Protein 3PF2 (pdb70)

Structure (mmCIF, N/CA/C/O backbone):
data_3PF2
#
_entry.id   3PF2
#
_cell.length_a   130.508
_cell.length_b   34.658
_cell.length_c   74.610
_cell.angle_alpha   90.00
_cell.angle_beta   93.29
_cell.angle_gamma   90.00
#
_symmetry.space_group_name_H-M   'C 1 2 1'
#
loop_
_entity.id
_entity.type
_entity.pdbx_description
1 polymer 'Cell wall surface anchor family protein'
2 non-polymer 'CALCIUM ION'
3 water water
#
loop_
_atom_site.group_PDB
_atom_site.id
_atom_site.type_symbol
_atom_site.label_atom_id
_atom_site.label_alt_id
_atom_site.label_comp_id
_atom_site.label_asym_id
_atom_site.label_entity_id
_atom_site.label_seq_id
_atom_site.pdbx_PDB_ins_code
_atom_site.Cartn_x
_atom_site.Cartn_y
_atom_site.Cartn_z
_atom_site.occupancy
_atom_site.B_iso_or_equiv
_atom_site.auth_seq_id
_atom_site.auth_comp_id
_atom_site.auth_asym_id
_atom_site.auth_atom_id
_atom_site.pdbx_PDB_model_num
ATOM 1 N N . VAL A 1 3 ? 1.084 -4.143 -25.953 1.00 30.77 202 VAL A N 1
ATOM 2 C CA . VAL A 1 3 ? 1.210 -5.285 -24.991 1.00 30.84 202 VAL A CA 1
ATOM 3 C C . VAL A 1 3 ? 2.068 -6.414 -25.565 1.00 30.05 202 VAL A C 1
ATOM 4 O O . VAL A 1 3 ? 1.881 -6.826 -26.720 1.00 30.70 202 VAL A O 1
ATOM 8 N N . THR A 1 4 ? 3.012 -6.902 -24.757 1.00 28.68 203 THR A N 1
ATOM 9 C CA . THR A 1 4 ? 3.863 -8.033 -25.141 1.00 27.15 203 THR A CA 1
ATOM 10 C C . THR A 1 4 ? 3.835 -9.128 -24.083 1.00 25.85 203 THR A C 1
ATOM 11 O O . THR A 1 4 ? 3.282 -8.947 -23.001 1.00 25.39 203 THR A O 1
ATOM 15 N N . ASP A 1 5 ? 4.449 -10.263 -24.405 1.00 24.38 204 ASP A N 1
ATOM 16 C CA . ASP A 1 5 ? 4.639 -11.351 -23.446 1.00 23.44 204 ASP A CA 1
ATOM 17 C C . ASP A 1 5 ? 6.022 -11.257 -22.797 1.00 21.72 204 ASP A C 1
ATOM 18 O O . ASP A 1 5 ? 6.451 -12.189 -22.108 1.00 21.13 204 ASP A O 1
ATOM 23 N N . GLU A 1 6 ? 6.727 -10.152 -23.052 1.00 19.08 205 GLU A N 1
ATOM 24 C CA . GLU A 1 6 ? 8.094 -9.975 -22.566 1.00 17.62 205 GLU A CA 1
ATOM 25 C C . GLU A 1 6 ? 8.079 -9.839 -21.034 1.00 16.06 205 GLU A C 1
ATOM 26 O O . GLU A 1 6 ? 7.051 -9.473 -20.468 1.00 16.04 205 GLU A O 1
ATOM 32 N N . PRO A 1 7 ? 9.205 -10.153 -20.367 1.00 15.37 206 PRO A N 1
ATOM 33 C CA . PRO A 1 7 ? 9.161 -10.268 -18.888 1.00 14.48 206 PRO A CA 1
ATOM 34 C C . PRO A 1 7 ? 8.794 -8.998 -18.099 1.00 13.98 206 PRO A C 1
ATOM 35 O O . PRO A 1 7 ? 9.310 -7.918 -18.374 1.00 13.97 206 PRO A O 1
ATOM 39 N N . LYS A 1 8 ? 7.877 -9.158 -17.151 1.00 12.94 207 LYS A N 1
ATOM 40 C CA . LYS A 1 8 ? 7.613 -8.141 -16.131 1.00 12.38 207 LYS A CA 1
ATOM 41 C C . LYS A 1 8 ? 8.305 -8.655 -14.882 1.00 11.64 207 LYS A C 1
ATOM 42 O O . LYS A 1 8 ? 8.333 -9.866 -14.635 1.00 12.12 207 LYS A O 1
ATOM 48 N N . THR A 1 9 ? 8.842 -7.743 -14.084 1.00 11.06 208 THR A N 1
ATOM 49 C CA . THR A 1 9 ? 9.617 -8.133 -12.907 1.00 10.49 208 THR A CA 1
ATOM 50 C C . THR A 1 9 ? 9.093 -7.460 -11.649 1.00 10.72 208 THR A C 1
ATOM 51 O O . THR A 1 9 ? 8.480 -6.409 -11.708 1.00 11.44 208 THR A O 1
ATOM 55 N N . ASP A 1 10 ? 9.326 -8.100 -10.508 1.00 10.64 209 ASP A N 1
ATOM 56 C CA . ASP A 1 10 ? 8.978 -7.522 -9.210 1.00 9.92 209 ASP A CA 1
ATOM 57 C C . ASP A 1 10 ? 9.905 -8.137 -8.183 1.00 10.13 209 ASP A C 1
ATOM 58 O O . ASP A 1 10 ? 10.494 -9.193 -8.424 1.00 11.03 209 ASP A O 1
ATOM 63 N N . LYS A 1 11 ? 10.015 -7.501 -7.020 1.00 9.48 210 LYS A N 1
ATOM 64 C CA . LYS A 1 11 ? 10.775 -8.088 -5.919 1.00 9.68 210 LYS A CA 1
ATOM 65 C C . LYS A 1 11 ? 9.915 -7.990 -4.656 1.00 9.54 210 LYS A C 1
ATOM 66 O O . LYS A 1 11 ? 9.217 -6.999 -4.453 1.00 10.33 210 LYS A O 1
ATOM 72 N N . ASP A 1 12 ? 9.954 -9.039 -3.840 1.00 10.20 211 ASP A N 1
ATOM 73 C CA . ASP A 1 12 ? 9.280 -9.073 -2.539 1.00 10.10 211 ASP A CA 1
ATOM 74 C C . ASP A 1 12 ? 10.312 -9.373 -1.453 1.00 10.27 211 ASP A C 1
ATOM 75 O O . ASP A 1 12 ? 11.473 -9.658 -1.734 1.00 10.89 211 ASP A O 1
ATOM 80 N N . VAL A 1 13 ? 9.872 -9.281 -0.200 1.00 9.78 212 VAL A N 1
ATOM 81 C CA . VAL A 1 13 ? 10.686 -9.667 0.935 1.00 10.13 212 VAL A CA 1
ATOM 82 C C . VAL A 1 13 ? 9.842 -10.464 1.911 1.00 9.95 212 VAL A C 1
ATOM 83 O O . VAL A 1 13 ? 8.623 -10.248 2.012 1.00 9.53 212 VAL A O 1
ATOM 87 N N . LYS A 1 14 ? 10.521 -11.375 2.616 1.00 10.00 213 LYS A N 1
ATOM 88 C CA . LYS A 1 14 ? 9.960 -12.224 3.693 1.00 10.12 213 LYS A CA 1
ATOM 89 C C . LYS A 1 14 ? 9.175 -13.409 3.151 1.00 10.61 213 LYS A C 1
ATOM 90 O O . LYS A 1 14 ? 9.468 -14.561 3.497 1.00 10.14 213 LYS A O 1
ATOM 96 N N . LYS A 1 15 ? 8.171 -13.129 2.323 1.00 10.76 214 LYS A N 1
ATOM 97 C CA . LYS A 1 15 ? 7.421 -14.160 1.633 1.00 11.19 214 LYS A CA 1
ATOM 98 C C . LYS A 1 15 ? 6.817 -13.550 0.379 1.00 11.11 214 LYS A C 1
ATOM 99 O O . LYS A 1 15 ? 6.757 -12.320 0.231 1.00 11.19 214 LYS A O 1
ATOM 105 N N . LEU A 1 16 ? 6.315 -14.409 -0.505 1.00 11.08 215 LEU A N 1
ATOM 106 C CA . LEU A 1 16 ? 5.626 -13.915 -1.696 1.00 11.13 215 LEU A CA 1
ATOM 107 C C . LEU A 1 16 ? 4.425 -13.077 -1.324 1.00 11.26 215 LEU A C 1
ATOM 108 O O . LEU A 1 16 ? 3.570 -13.502 -0.519 1.00 12.69 215 LEU A O 1
ATOM 113 N N . GLY A 1 17 ? 4.378 -11.876 -1.894 1.00 11.22 216 GLY A N 1
ATOM 114 C CA . GLY A 1 17 ? 3.255 -10.970 -1.710 1.00 11.70 216 GLY A CA 1
ATOM 115 C C . GLY A 1 17 ? 3.507 -9.895 -0.667 1.00 11.83 216 GLY A C 1
ATOM 116 O O . GLY A 1 17 ? 2.667 -9.000 -0.494 1.00 12.93 216 GLY A O 1
ATOM 117 N N . GLN A 1 18 ? 4.656 -9.955 0.005 1.00 10.15 217 GLN A N 1
ATOM 118 C CA . GLN A 1 18 ? 4.975 -8.978 1.058 1.00 10.31 217 GLN A CA 1
ATOM 119 C C . GLN A 1 18 ? 6.092 -8.046 0.586 1.00 10.25 217 GLN A C 1
ATOM 120 O O . GLN A 1 18 ? 7.057 -8.509 -0.025 1.00 10.65 217 GLN A O 1
ATOM 126 N N . ASP A 1 19 ? 5.965 -6.745 0.883 1.00 10.03 218 ASP A N 1
ATOM 127 C CA . ASP A 1 19 ? 6.930 -5.755 0.412 1.00 9.81 218 ASP A CA 1
ATOM 128 C C . ASP A 1 19 ? 7.669 -4.993 1.514 1.00 10.22 218 ASP A C 1
ATOM 129 O O . ASP A 1 19 ? 8.551 -4.182 1.220 1.00 10.49 218 ASP A O 1
ATOM 134 N N . ASP A 1 20 ? 7.322 -5.251 2.777 1.00 9.69 219 ASP A N 1
ATOM 135 C CA . ASP A 1 20 ? 7.912 -4.489 3.879 1.00 10.52 219 ASP A CA 1
ATOM 136 C C . ASP A 1 20 ? 8.060 -5.404 5.071 1.00 10.32 219 ASP A C 1
ATOM 137 O O . ASP A 1 20 ? 7.119 -6.109 5.433 1.00 11.74 219 ASP A O 1
ATOM 142 N N . ALA A 1 21 ? 9.235 -5.379 5.688 1.00 10.56 220 ALA A N 1
ATOM 143 C CA . ALA A 1 21 ? 9.500 -6.217 6.854 1.00 9.91 220 ALA A CA 1
ATOM 144 C C . ALA A 1 21 ? 10.575 -5.625 7.742 1.00 9.65 220 ALA A C 1
ATOM 145 O O . ALA A 1 21 ? 11.468 -4.928 7.269 1.00 9.46 220 ALA A O 1
ATOM 147 N N . GLY A 1 22 ? 10.474 -5.925 9.037 1.00 9.49 221 GLY A N 1
ATOM 148 C CA . GLY A 1 22 ? 11.456 -5.467 10.021 1.00 9.84 221 GLY A CA 1
ATOM 149 C C . GLY A 1 22 ? 12.214 -6.637 10.628 1.00 9.68 221 GLY A C 1
ATOM 150 O O . GLY A 1 22 ? 11.624 -7.695 10.934 1.00 9.74 221 GLY A O 1
ATOM 151 N N . TYR A 1 23 ? 13.525 -6.453 10.794 1.00 9.26 222 TYR A N 1
ATOM 152 C CA . TYR A 1 23 ? 14.404 -7.534 11.272 1.00 10.43 222 TYR A CA 1
ATOM 153 C C . TYR A 1 23 ? 15.456 -7.038 12.222 1.00 10.16 222 TYR A C 1
ATOM 154 O O . TYR A 1 23 ? 15.861 -5.882 12.180 1.00 11.11 222 TYR A O 1
ATOM 163 N N . THR A 1 24 ? 15.906 -7.946 13.077 1.00 11.10 223 THR A N 1
ATOM 164 C CA . THR A 1 24 ? 17.089 -7.738 13.890 1.00 11.63 223 THR A CA 1
ATOM 165 C C . THR A 1 24 ? 18.316 -7.985 13.019 1.00 11.74 223 THR A C 1
ATOM 166 O O . THR A 1 24 ? 18.309 -8.873 12.164 1.00 11.95 223 THR A O 1
ATOM 170 N N . ILE A 1 25 ? 19.344 -7.166 13.216 1.00 12.26 224 ILE A N 1
ATOM 171 C CA . ILE A 1 25 ? 20.604 -7.303 12.473 1.00 12.66 224 ILE A CA 1
ATOM 172 C C . ILE A 1 25 ? 21.133 -8.727 12.625 1.00 13.18 224 ILE A C 1
ATOM 173 O O . ILE A 1 25 ? 21.157 -9.271 13.726 1.00 12.90 224 ILE A O 1
ATOM 178 N N . GLY A 1 26 ? 21.529 -9.343 11.515 1.00 13.57 225 GLY A N 1
ATOM 179 C CA . GLY A 1 26 ? 22.031 -10.720 11.558 1.00 14.67 225 GLY A CA 1
ATOM 180 C C . GLY A 1 26 ? 21.005 -11.823 11.366 1.00 15.02 225 GLY A C 1
ATOM 181 O O . GLY A 1 26 ? 21.366 -12.981 11.122 1.00 15.43 225 GLY A O 1
ATOM 182 N N . GLU A 1 27 ? 19.725 -11.470 11.455 1.00 14.90 226 GLU A N 1
ATOM 183 C CA . GLU A 1 27 ? 18.629 -12.426 11.306 1.00 15.31 226 GLU A CA 1
ATOM 184 C C . GLU A 1 27 ? 18.421 -12.689 9.820 1.00 14.73 226 GLU A C 1
ATOM 185 O O . GLU A 1 27 ? 18.114 -11.763 9.069 1.00 15.40 226 GLU A O 1
ATOM 191 N N . GLU A 1 28 ? 18.616 -13.930 9.387 1.00 14.43 227 GLU A N 1
ATOM 192 C CA . GLU A 1 28 ? 18.511 -14.231 7.955 1.00 14.27 227 GLU A CA 1
ATOM 193 C C . GLU A 1 28 ? 17.048 -14.253 7.502 1.00 13.93 227 GLU A C 1
ATOM 194 O O . GLU A 1 28 ? 16.166 -14.721 8.227 1.00 15.18 227 GLU A O 1
ATOM 200 N N . PHE A 1 29 ? 16.807 -13.734 6.300 1.00 12.69 228 PHE A N 1
ATOM 201 C CA . PHE A 1 29 ? 15.481 -13.731 5.683 1.00 12.21 228 PHE A CA 1
ATOM 202 C C . PHE A 1 29 ? 15.666 -13.824 4.163 1.00 11.67 228 PHE A C 1
ATOM 203 O O . PHE A 1 29 ? 16.780 -13.720 3.663 1.00 12.05 228 PHE A O 1
ATOM 211 N N . LYS A 1 30 ? 14.568 -13.986 3.445 1.00 11.66 229 LYS A N 1
ATOM 212 C CA . LYS A 1 30 ? 14.628 -14.097 1.988 1.00 11.87 229 LYS A CA 1
ATOM 213 C C . LYS A 1 30 ? 14.061 -12.884 1.279 1.00 11.85 229 LYS A C 1
ATOM 214 O O . LYS A 1 30 ? 12.983 -12.409 1.637 1.00 11.25 229 LYS A O 1
ATOM 220 N N . TRP A 1 31 ? 14.782 -12.407 0.263 1.00 11.85 230 TRP A N 1
ATOM 221 C CA . TRP A 1 31 ? 14.187 -11.566 -0.779 1.00 11.79 230 TRP A CA 1
ATOM 222 C C . TRP A 1 31 ? 13.676 -12.529 -1.847 1.00 12.15 230 TRP A C 1
ATOM 223 O O . TRP A 1 31 ? 14.174 -13.661 -1.953 1.00 12.32 230 TRP A O 1
ATOM 234 N N . PHE A 1 32 ? 12.695 -12.099 -2.639 1.00 11.58 231 PHE A N 1
ATOM 235 C CA . PHE A 1 32 ? 12.209 -12.927 -3.758 1.00 11.25 231 PHE A CA 1
ATOM 236 C C . PHE A 1 32 ? 12.285 -12.134 -5.055 1.00 11.39 231 PHE A C 1
ATOM 237 O O . PHE A 1 32 ? 11.582 -11.136 -5.203 1.00 10.86 231 PHE A O 1
ATOM 245 N N . LEU A 1 33 ? 13.172 -12.555 -5.959 1.00 11.07 232 LEU A N 1
ATOM 246 C CA . LEU A 1 33 ? 13.270 -11.925 -7.276 1.00 11.91 232 LEU A CA 1
ATOM 247 C C . LEU A 1 33 ? 12.281 -12.642 -8.169 1.00 11.83 232 LEU A C 1
ATOM 248 O O . LEU A 1 33 ? 12.303 -13.877 -8.271 1.00 12.73 232 LEU A O 1
ATOM 253 N N . LYS A 1 34 ? 11.407 -11.887 -8.821 1.00 10.71 233 LYS A N 1
ATOM 254 C CA . LYS A 1 34 ? 10.278 -12.486 -9.508 1.00 10.65 233 LYS A CA 1
ATOM 255 C C . LYS A 1 34 ? 10.223 -11.997 -10.938 1.00 11.30 233 LYS A C 1
ATOM 256 O O . LYS A 1 34 ? 10.374 -10.816 -11.173 1.00 11.64 233 LYS A O 1
ATOM 262 N N . SER A 1 35 ? 9.967 -12.900 -11.882 1.00 11.56 234 SER A N 1
ATOM 263 C CA . SER A 1 35 ? 9.770 -12.497 -13.277 1.00 12.44 234 SER A CA 1
ATOM 264 C C . SER A 1 35 ? 8.673 -13.319 -13.897 1.00 12.73 234 SER A C 1
ATOM 265 O O . SER A 1 35 ? 8.576 -14.512 -13.650 1.00 13.07 234 SER A O 1
ATOM 268 N N . THR A 1 36 ? 7.860 -12.694 -14.732 1.00 13.00 235 THR A N 1
ATOM 269 C CA . THR A 1 36 ? 7.006 -13.475 -15.617 1.00 13.62 235 THR A CA 1
ATOM 270 C C . THR A 1 36 ? 7.874 -14.181 -16.669 1.00 14.34 235 THR A C 1
ATOM 271 O O . THR A 1 36 ? 8.983 -13.744 -16.978 1.00 14.42 235 THR A O 1
ATOM 275 N N . ILE A 1 37 ? 7.365 -15.296 -17.175 1.00 15.64 236 ILE A N 1
ATOM 276 C CA . ILE A 1 37 ? 8.066 -16.083 -18.186 1.00 16.82 236 ILE A CA 1
ATOM 277 C C . ILE A 1 37 ? 7.133 -16.242 -19.385 1.00 17.81 236 ILE A C 1
ATOM 278 O O . ILE A 1 37 ? 5.985 -16.629 -19.215 1.00 17.64 236 ILE A O 1
ATOM 283 N N . PRO A 1 38 ? 7.621 -15.931 -20.607 1.00 18.60 237 PRO A N 1
ATOM 284 C CA . PRO A 1 38 ? 6.803 -16.198 -21.797 1.00 19.62 237 PRO A CA 1
ATOM 285 C C . PRO A 1 38 ? 6.887 -17.655 -22.252 1.00 20.63 237 PRO A C 1
ATOM 286 O O . PRO A 1 38 ? 7.892 -18.325 -21.992 1.00 21.15 237 PRO A O 1
ATOM 290 N N . ALA A 1 39 ? 5.844 -18.140 -22.930 1.00 21.49 238 ALA A N 1
ATOM 291 C CA . ALA A 1 39 ? 5.874 -19.486 -23.515 1.00 22.16 238 ALA A CA 1
ATOM 292 C C . ALA A 1 39 ? 6.957 -19.636 -24.591 1.00 22.38 238 ALA A C 1
ATOM 293 O O . ALA A 1 39 ? 7.496 -20.733 -24.792 1.00 22.66 238 ALA A O 1
ATOM 295 N N . ASN A 1 40 ? 7.288 -18.537 -25.268 1.00 22.39 239 ASN A N 1
ATOM 296 C CA . ASN A 1 40 ? 8.407 -18.536 -26.225 1.00 22.00 239 ASN A CA 1
ATOM 297 C C . ASN A 1 40 ? 9.795 -18.307 -25.599 1.00 21.09 239 ASN A C 1
ATOM 298 O O . ASN A 1 40 ? 10.746 -17.881 -26.275 1.00 20.48 239 ASN A O 1
ATOM 303 N N . LEU A 1 41 ? 9.921 -18.607 -24.308 1.00 19.50 240 LEU A N 1
ATOM 304 C CA . LEU A 1 41 ? 11.213 -18.537 -23.649 1.00 19.14 240 LEU A CA 1
ATOM 305 C C . LEU A 1 41 ? 12.304 -19.311 -24.418 1.00 18.90 240 LEU A C 1
ATOM 306 O O . LEU A 1 41 ? 13.467 -18.937 -24.377 1.00 18.43 240 LEU A O 1
ATOM 311 N N . GLY A 1 42 ? 11.912 -20.378 -25.120 1.00 19.57 241 GLY A N 1
ATOM 312 C CA . GLY A 1 42 ? 12.863 -21.197 -25.879 1.00 20.40 241 GLY A CA 1
ATOM 313 C C . GLY A 1 42 ? 13.665 -20.429 -26.913 1.00 20.73 241 GLY A C 1
ATOM 314 O O . GLY A 1 42 ? 14.782 -20.830 -27.258 1.00 21.38 241 GLY A O 1
ATOM 315 N N . ASP A 1 43 ? 13.097 -19.320 -27.386 1.00 20.67 242 ASP A N 1
ATOM 316 C CA . ASP A 1 43 ? 13.741 -18.436 -28.368 1.00 21.01 242 ASP A CA 1
ATOM 317 C C . ASP A 1 43 ? 14.807 -17.516 -27.777 1.00 19.98 242 ASP A C 1
ATOM 318 O O . ASP A 1 43 ? 15.627 -16.959 -28.510 1.00 19.74 242 ASP A O 1
ATOM 323 N N . TYR A 1 44 ? 14.804 -17.341 -26.455 1.00 18.91 243 TYR A N 1
ATOM 324 C CA . TYR A 1 44 ? 15.602 -16.282 -25.841 1.00 17.36 243 TYR A CA 1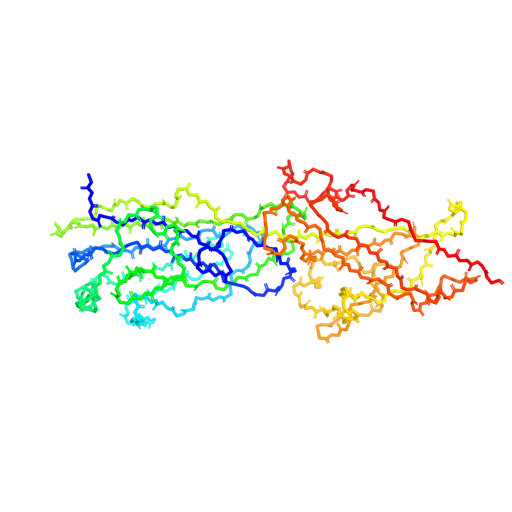
ATOM 325 C C . TYR A 1 44 ? 17.104 -16.547 -25.945 1.00 16.87 243 TYR A C 1
ATOM 326 O O . TYR A 1 44 ? 17.545 -17.695 -25.809 1.00 15.81 243 TYR A O 1
ATOM 335 N N . GLU A 1 45 ? 17.872 -15.484 -26.189 1.00 15.89 244 GLU A N 1
ATOM 336 C CA . GLU A 1 45 ? 19.327 -15.552 -26.326 1.00 15.83 244 GLU A CA 1
ATOM 337 C C . GLU A 1 45 ? 20.084 -15.010 -25.106 1.00 15.74 244 GLU A C 1
ATOM 338 O O . GLU A 1 45 ? 21.316 -15.125 -25.033 1.00 16.59 244 GLU A O 1
ATOM 344 N N . LYS A 1 46 ? 19.340 -14.424 -24.159 1.00 15.65 245 LYS A N 1
ATOM 345 C CA . LYS A 1 46 ? 19.897 -13.928 -22.906 1.00 15.62 245 LYS A CA 1
ATOM 346 C C . LYS A 1 46 ? 18.781 -13.827 -21.870 1.00 15.48 245 LYS A C 1
ATOM 347 O O . LYS A 1 46 ? 17.650 -13.466 -22.193 1.00 15.16 245 LYS A O 1
ATOM 353 N N . PHE A 1 47 ? 19.106 -14.167 -20.627 1.00 15.36 246 PHE A N 1
ATOM 354 C CA . PHE A 1 47 ? 18.167 -13.976 -19.525 1.00 15.91 246 PHE A CA 1
ATOM 355 C C . PHE A 1 47 ? 19.049 -13.898 -18.287 1.00 16.00 246 PHE A C 1
ATOM 356 O O . PHE A 1 47 ? 19.365 -14.909 -17.660 1.00 16.89 246 PHE A O 1
ATOM 364 N N . GLU A 1 48 ? 19.465 -12.681 -17.968 1.00 16.00 247 GLU A N 1
ATOM 365 C CA A GLU A 1 48 ? 20.458 -12.439 -16.930 0.50 16.11 247 GLU A CA 1
ATOM 366 C CA B GLU A 1 48 ? 20.453 -12.445 -16.934 0.50 16.29 247 GLU A CA 1
ATOM 367 C C . GLU A 1 48 ? 19.918 -11.448 -15.916 1.00 16.11 247 GLU A C 1
ATOM 368 O O . GLU A 1 48 ? 19.453 -10.359 -16.283 1.00 15.85 247 GLU A O 1
ATOM 379 N N . ILE A 1 49 ? 19.999 -11.826 -14.644 1.00 15.47 248 ILE A N 1
ATOM 380 C CA . ILE A 1 49 ? 19.511 -10.982 -13.559 1.00 15.53 248 ILE A CA 1
ATOM 381 C C . ILE A 1 49 ? 20.682 -10.425 -12.769 1.00 15.00 248 ILE A C 1
ATOM 382 O O . ILE A 1 49 ? 21.588 -11.163 -12.406 1.00 15.03 248 ILE A O 1
ATOM 387 N N . THR A 1 50 ? 20.670 -9.117 -12.527 1.00 14.52 249 THR A N 1
ATOM 388 C CA . THR A 1 50 ? 21.715 -8.465 -11.732 1.00 14.45 249 THR A CA 1
ATOM 389 C C . THR A 1 50 ? 21.076 -7.699 -10.564 1.00 14.72 249 THR A C 1
ATOM 390 O O . THR A 1 50 ? 20.172 -6.892 -10.768 1.00 15.45 249 THR A O 1
ATOM 394 N N . ASP A 1 51 ? 21.561 -7.963 -9.356 1.00 14.54 250 ASP A N 1
ATOM 395 C CA . ASP A 1 51 ? 21.038 -7.335 -8.143 1.00 14.25 250 ASP A CA 1
ATOM 396 C C . ASP A 1 51 ? 22.205 -6.756 -7.357 1.00 14.46 250 ASP A C 1
ATOM 397 O O . ASP A 1 51 ? 23.027 -7.505 -6.801 1.00 13.99 250 ASP A O 1
ATOM 402 N N . LYS A 1 52 ? 22.296 -5.422 -7.334 1.00 14.44 251 LYS A N 1
ATOM 403 C CA . LYS A 1 52 ? 23.314 -4.732 -6.560 1.00 15.39 251 LYS A CA 1
ATOM 404 C C . LYS A 1 52 ? 22.743 -4.494 -5.161 1.00 14.76 251 LYS A C 1
ATOM 405 O O . LYS A 1 52 ? 21.846 -3.669 -4.980 1.00 15.01 251 LYS A O 1
ATOM 411 N N . PHE A 1 53 ? 23.220 -5.259 -4.184 1.00 14.73 252 PHE A N 1
ATOM 412 C CA . PHE A 1 53 ? 22.689 -5.119 -2.823 1.00 14.90 252 PHE A CA 1
ATOM 413 C C . PHE A 1 53 ? 23.220 -3.876 -2.120 1.00 15.10 252 PHE A C 1
ATOM 414 O O . PHE A 1 53 ? 24.408 -3.563 -2.216 1.00 15.70 252 PHE A O 1
ATOM 422 N N . ALA A 1 54 ? 22.324 -3.151 -1.444 1.00 14.74 253 ALA A N 1
ATOM 423 C CA . ALA A 1 54 ? 22.688 -1.982 -0.634 1.00 16.24 253 ALA A CA 1
ATOM 424 C C . ALA A 1 54 ? 23.790 -2.329 0.365 1.00 16.34 253 ALA A C 1
ATOM 425 O O . ALA A 1 54 ? 23.901 -3.479 0.795 1.00 16.50 253 ALA A O 1
ATOM 427 N N . ASP A 1 55 ? 24.604 -1.330 0.716 1.00 16.69 254 ASP A N 1
ATOM 428 C CA . ASP A 1 55 ? 25.684 -1.494 1.690 1.00 17.99 254 ASP A CA 1
ATOM 429 C C . ASP A 1 55 ? 25.235 -2.221 2.955 1.00 17.41 254 ASP A C 1
ATOM 430 O O . ASP A 1 55 ? 25.976 -3.038 3.503 1.00 17.63 254 ASP A O 1
ATOM 435 N N . GLY A 1 56 ? 24.032 -1.883 3.414 1.00 16.70 255 GLY A N 1
ATOM 436 C CA . GLY A 1 56 ? 23.494 -2.376 4.681 1.00 15.59 255 GLY A CA 1
ATOM 437 C C . GLY A 1 56 ? 22.905 -3.772 4.607 1.00 15.22 255 GLY A C 1
ATOM 438 O O . GLY A 1 56 ? 22.319 -4.252 5.581 1.00 15.11 255 GLY A O 1
ATOM 439 N N . LEU A 1 57 ? 23.047 -4.425 3.457 1.00 14.94 256 LEU A N 1
ATOM 440 C CA . LEU A 1 57 ? 22.608 -5.813 3.300 1.00 14.05 256 LEU A CA 1
ATOM 441 C C . LEU A 1 57 ? 23.797 -6.734 3.062 1.00 14.61 256 LEU A C 1
ATOM 442 O O . LEU A 1 57 ? 24.704 -6.387 2.315 1.00 14.92 256 LEU A O 1
ATOM 447 N N . THR A 1 58 ? 23.791 -7.898 3.709 1.00 14.35 257 THR A N 1
ATOM 448 C CA . THR A 1 58 ? 24.774 -8.951 3.430 1.00 14.99 257 THR A CA 1
ATOM 449 C C . THR A 1 58 ? 24.073 -10.135 2.769 1.00 15.28 257 THR A C 1
ATOM 450 O O . THR A 1 58 ? 23.165 -10.735 3.343 1.00 15.92 257 THR A O 1
ATOM 454 N N . TYR A 1 59 ? 24.498 -10.450 1.546 1.00 14.91 258 TYR A N 1
ATOM 455 C CA . TYR A 1 59 ? 24.075 -11.639 0.817 1.00 14.68 258 TYR A CA 1
ATOM 456 C C . TYR A 1 59 ? 24.570 -12.920 1.501 1.00 14.53 258 TYR A C 1
ATOM 457 O O . TYR A 1 59 ? 25.727 -12.991 1.957 1.00 14.56 258 TYR A O 1
ATOM 466 N N . LYS A 1 60 ? 23.696 -13.921 1.574 1.00 14.71 259 LYS A N 1
ATOM 467 C CA . LYS A 1 60 ? 24.047 -15.211 2.185 1.00 16.00 259 LYS A CA 1
ATOM 468 C C . LYS A 1 60 ? 24.104 -16.335 1.167 1.00 16.07 259 LYS A C 1
ATOM 469 O O . LYS A 1 60 ? 25.094 -17.057 1.102 1.00 16.65 259 LYS A O 1
ATOM 475 N N . SER A 1 61 ? 23.036 -16.492 0.389 1.00 16.28 260 SER A N 1
ATOM 476 C CA . SER A 1 61 ? 22.947 -17.578 -0.588 1.00 16.55 260 SER A CA 1
ATOM 477 C C . SER A 1 61 ? 21.748 -17.379 -1.480 1.00 16.71 260 SER A C 1
ATOM 478 O O . SER A 1 61 ? 20.869 -16.564 -1.174 1.00 16.77 260 SER A O 1
ATOM 481 N N . VAL A 1 62 ? 21.714 -18.123 -2.586 1.00 16.93 261 VAL A N 1
ATOM 482 C CA . VAL A 1 62 ? 20.517 -18.234 -3.409 1.00 17.13 261 VAL A CA 1
ATOM 483 C C . VAL A 1 62 ? 19.855 -19.573 -3.091 1.00 17.19 261 VAL A C 1
ATOM 484 O O . VAL A 1 62 ? 20.541 -20.601 -2.962 1.00 17.72 261 VAL A O 1
ATOM 488 N N . GLY A 1 63 ? 18.528 -19.557 -2.966 1.00 17.46 262 GLY A N 1
ATOM 489 C CA . GLY A 1 63 ? 17.754 -20.732 -2.593 1.00 18.13 262 GLY A CA 1
ATOM 490 C C . GLY A 1 63 ? 17.289 -21.545 -3.784 1.00 18.62 262 GLY A C 1
ATOM 491 O O . GLY A 1 63 ? 17.956 -21.588 -4.820 1.00 19.04 262 GLY A O 1
ATOM 492 N N . LYS A 1 64 ? 16.130 -22.178 -3.641 1.00 19.21 263 LYS A N 1
ATOM 493 C CA . LYS A 1 64 ? 15.634 -23.066 -4.677 1.00 19.93 263 LYS A CA 1
ATOM 494 C C . LYS A 1 64 ? 14.839 -22.264 -5.715 1.00 19.15 263 LYS A C 1
ATOM 495 O O . LYS A 1 64 ? 13.787 -21.714 -5.401 1.00 19.48 263 LYS A O 1
ATOM 501 N N . ILE A 1 65 ? 15.346 -22.220 -6.947 1.00 18.84 264 ILE A N 1
ATOM 502 C CA . ILE A 1 65 ? 14.693 -21.471 -8.034 1.00 18.21 264 ILE A CA 1
ATOM 503 C C . ILE A 1 65 ? 13.558 -22.289 -8.645 1.00 18.48 264 ILE A C 1
ATOM 504 O O . ILE A 1 65 ? 13.766 -23.447 -9.027 1.00 18.99 264 ILE A O 1
ATOM 509 N N . LYS A 1 66 ? 12.366 -21.683 -8.726 1.00 17.63 265 LYS A N 1
ATOM 510 C CA . LYS A 1 66 ? 11.134 -22.367 -9.121 1.00 17.51 265 LYS A CA 1
ATOM 511 C C . LYS A 1 66 ? 10.426 -21.668 -10.262 1.00 18.05 265 LYS A C 1
ATOM 512 O O . LYS A 1 66 ? 10.416 -20.444 -10.329 1.00 17.34 265 LYS A O 1
ATOM 518 N N . ILE A 1 67 ? 9.844 -22.466 -11.153 1.00 17.90 266 ILE A N 1
ATOM 519 C CA . ILE A 1 67 ? 8.779 -22.006 -12.039 1.00 18.22 266 ILE A CA 1
ATOM 520 C C . ILE A 1 67 ? 7.575 -22.898 -11.794 1.00 18.62 266 ILE A C 1
ATOM 521 O O . ILE A 1 67 ? 7.629 -24.114 -12.038 1.00 17.94 266 ILE A O 1
ATOM 526 N N . GLY A 1 68 ? 6.492 -22.303 -11.293 1.00 18.76 267 GLY A N 1
ATOM 527 C CA . GLY A 1 68 ? 5.329 -23.076 -10.847 1.00 19.45 267 GLY A CA 1
ATOM 528 C C . GLY A 1 68 ? 5.849 -24.094 -9.853 1.00 20.53 267 GLY A C 1
ATOM 529 O O . GLY A 1 68 ? 6.651 -23.754 -8.989 1.00 20.31 267 GLY A O 1
ATOM 530 N N . SER A 1 69 ? 5.439 -25.348 -10.013 1.00 21.53 268 SER A N 1
ATOM 531 C CA . SER A 1 69 ? 5.848 -26.426 -9.111 1.00 22.31 268 SER A CA 1
ATOM 532 C C . SER A 1 69 ? 7.238 -26.959 -9.440 1.00 23.08 268 SER A C 1
ATOM 533 O O . SER A 1 69 ? 7.765 -27.815 -8.725 1.00 23.45 268 SER A O 1
ATOM 536 N N . LYS A 1 70 ? 7.825 -26.472 -10.528 1.00 23.13 269 LYS A N 1
ATOM 537 C CA . LYS A 1 70 ? 9.054 -27.058 -11.050 1.00 23.71 269 LYS A CA 1
ATOM 538 C C . LYS A 1 70 ? 10.300 -26.377 -10.526 1.00 23.57 269 LYS A C 1
ATOM 539 O O . LYS A 1 70 ? 10.325 -25.154 -10.338 1.00 23.59 269 LYS A O 1
ATOM 545 N N . THR A 1 71 ? 11.344 -27.173 -10.313 1.00 23.14 270 THR A N 1
ATOM 546 C CA . THR A 1 71 ? 12.619 -26.663 -9.820 1.00 23.20 270 THR A CA 1
ATOM 547 C C . THR A 1 71 ? 13.660 -26.558 -10.930 1.00 23.05 270 THR A C 1
ATOM 548 O O . THR A 1 71 ? 13.791 -27.471 -11.760 1.00 23.55 270 THR A O 1
ATOM 552 N N . LEU A 1 72 ? 14.395 -25.447 -10.939 1.00 22.72 271 LEU A N 1
ATOM 553 C CA . LEU A 1 72 ? 15.584 -25.306 -11.775 1.00 22.17 271 LEU A CA 1
ATOM 554 C C . LEU A 1 72 ? 16.860 -25.549 -10.969 1.00 22.71 271 LEU A C 1
ATOM 555 O O . LEU A 1 72 ? 16.952 -25.162 -9.803 1.00 22.72 271 LEU A O 1
ATOM 560 N N . ASN A 1 73 ? 17.848 -26.180 -11.598 1.00 22.49 272 ASN A N 1
ATOM 561 C CA . ASN A 1 73 ? 19.037 -26.647 -10.882 1.00 22.97 272 ASN A CA 1
ATOM 562 C C . ASN A 1 73 ? 20.292 -25.853 -11.193 1.00 22.95 272 ASN A C 1
ATOM 563 O O . ASN A 1 73 ? 20.593 -25.577 -12.351 1.00 23.63 272 ASN A O 1
ATOM 568 N N . ARG A 1 74 ? 21.032 -25.500 -10.150 1.00 23.70 273 ARG A N 1
ATOM 569 C CA . ARG A 1 74 ? 22.257 -24.728 -10.295 1.00 23.91 273 ARG A CA 1
ATOM 570 C C . ARG A 1 74 ? 23.278 -25.478 -11.144 1.00 25.04 273 ARG A C 1
ATOM 571 O O . ARG A 1 74 ? 23.441 -26.686 -11.003 1.00 25.00 273 ARG A O 1
ATOM 579 N N . ASP A 1 75 ? 23.940 -24.737 -12.029 1.00 25.76 274 ASP A N 1
ATOM 580 C CA . ASP A 1 75 ? 24.924 -25.258 -12.984 1.00 26.96 274 ASP A CA 1
ATOM 581 C C . ASP A 1 75 ? 24.361 -26.160 -14.085 1.00 26.82 274 ASP A C 1
ATOM 582 O O . ASP A 1 75 ? 25.080 -26.524 -15.015 1.00 27.75 274 ASP A O 1
ATOM 587 N N . GLU A 1 76 ? 23.082 -26.514 -13.991 1.00 26.44 275 GLU A N 1
ATOM 588 C CA . GLU A 1 76 ? 22.382 -27.169 -15.097 1.00 26.26 275 GLU A CA 1
ATOM 589 C C . GLU A 1 76 ? 21.627 -26.116 -15.929 1.00 26.26 275 GLU A C 1
ATOM 590 O O . GLU A 1 76 ? 21.854 -25.980 -17.143 1.00 26.15 275 GLU A O 1
ATOM 596 N N . HIS A 1 77 ? 20.746 -25.365 -15.264 1.00 25.80 276 HIS A N 1
ATOM 597 C CA . HIS A 1 77 ? 19.901 -24.372 -15.942 1.00 25.00 276 HIS A CA 1
ATOM 598 C C . HIS A 1 77 ? 20.412 -22.936 -15.816 1.00 24.67 276 HIS A C 1
ATOM 599 O O . HIS A 1 77 ? 20.025 -22.066 -16.608 1.00 24.52 276 HIS A O 1
ATOM 606 N N . TYR A 1 78 ? 21.274 -22.691 -14.830 1.00 23.79 277 TYR A N 1
ATOM 607 C CA . TYR A 1 78 ? 21.722 -21.335 -14.506 1.00 23.48 277 TYR A CA 1
ATOM 608 C C . TYR A 1 78 ? 23.041 -21.337 -13.742 1.00 23.57 277 TYR A C 1
ATOM 609 O O . TYR A 1 78 ? 23.424 -22.355 -13.165 1.00 23.99 277 TYR A O 1
ATOM 618 N N . THR A 1 79 ? 23.720 -20.193 -13.728 1.00 23.26 278 THR A N 1
ATOM 619 C CA . THR A 1 79 ? 24.928 -19.996 -12.926 1.00 23.30 278 THR A CA 1
ATOM 620 C C . THR A 1 79 ? 24.822 -18.757 -12.040 1.00 23.00 278 THR A C 1
ATOM 621 O O . THR A 1 79 ? 24.092 -17.807 -12.344 1.00 22.83 278 THR A O 1
ATOM 625 N N . ILE A 1 80 ? 25.573 -18.770 -10.951 1.00 22.72 279 ILE A N 1
ATOM 626 C CA . ILE A 1 80 ? 25.574 -17.688 -9.989 1.00 22.52 279 ILE A CA 1
ATOM 627 C C . ILE A 1 80 ? 26.951 -17.029 -9.912 1.00 22.18 279 ILE A C 1
ATOM 628 O O . ILE A 1 80 ? 27.978 -17.717 -9.859 1.00 22.07 279 ILE A O 1
ATOM 633 N N . ASP A 1 81 ? 26.962 -15.696 -9.916 1.00 21.11 280 ASP A N 1
ATOM 634 C CA . ASP A 1 81 ? 28.140 -14.916 -9.592 1.00 20.89 280 ASP A CA 1
ATOM 635 C C . ASP A 1 81 ? 27.817 -14.165 -8.300 1.00 21.04 280 ASP A C 1
ATOM 636 O O . ASP A 1 81 ? 26.978 -13.261 -8.297 1.00 20.22 280 ASP A O 1
ATOM 641 N N . GLU A 1 82 ? 28.453 -14.557 -7.194 1.00 21.07 281 GLU A N 1
ATOM 642 C CA . GLU A 1 82 ? 28.092 -14.012 -5.876 1.00 21.49 281 GLU A CA 1
ATOM 643 C C . GLU A 1 82 ? 28.636 -12.605 -5.634 1.00 20.44 281 GLU A C 1
ATOM 644 O O . GLU A 1 82 ? 29.668 -12.232 -6.193 1.00 20.67 281 GLU A O 1
ATOM 650 N N . PRO A 1 83 ? 27.941 -11.811 -4.792 1.00 19.87 282 PRO A N 1
ATOM 651 C CA . PRO A 1 83 ? 28.390 -10.483 -4.378 1.00 19.81 282 PRO A CA 1
ATOM 652 C C . PRO A 1 83 ? 29.739 -10.549 -3.682 1.00 20.47 282 PRO A C 1
ATOM 653 O O . PRO A 1 83 ? 29.958 -11.437 -2.860 1.00 20.97 282 PRO A O 1
ATOM 657 N N . THR A 1 84 ? 30.631 -9.621 -4.000 1.00 20.61 283 THR A N 1
ATOM 658 C CA . THR A 1 84 ? 31.919 -9.539 -3.314 1.00 21.54 283 THR A CA 1
ATOM 659 C C . THR A 1 84 ? 32.273 -8.071 -3.166 1.00 21.45 283 THR A C 1
ATOM 660 O O . THR A 1 84 ? 31.604 -7.208 -3.737 1.00 21.26 283 THR A O 1
ATOM 664 N N . VAL A 1 85 ? 33.328 -7.778 -2.409 1.00 22.22 284 VAL A N 1
ATOM 665 C CA . VAL A 1 85 ? 33.838 -6.410 -2.344 1.00 23.04 284 VAL A CA 1
ATOM 666 C C . VAL A 1 85 ? 34.225 -5.901 -3.737 1.00 23.11 284 VAL A C 1
ATOM 667 O O . VAL A 1 85 ? 33.962 -4.751 -4.073 1.00 24.02 284 VAL A O 1
ATOM 671 N N . ASP A 1 86 ? 34.816 -6.776 -4.551 1.00 23.41 285 ASP A N 1
ATOM 672 C CA . ASP A 1 86 ? 35.322 -6.379 -5.862 1.00 23.62 285 ASP A CA 1
ATOM 673 C C . ASP A 1 86 ? 34.251 -6.069 -6.904 1.00 22.86 285 ASP A C 1
ATOM 674 O O . ASP A 1 86 ? 34.508 -5.308 -7.840 1.00 23.52 285 ASP A O 1
ATOM 679 N N . ASN A 1 87 ? 33.072 -6.671 -6.773 1.00 22.23 286 ASN A N 1
ATOM 680 C CA . ASN A 1 87 ? 31.975 -6.352 -7.692 1.00 21.11 286 ASN A CA 1
ATOM 681 C C . ASN A 1 87 ? 30.902 -5.447 -7.066 1.00 20.80 286 ASN A C 1
ATOM 682 O O . ASN A 1 87 ? 29.787 -5.343 -7.588 1.00 20.22 286 ASN A O 1
ATOM 687 N N . GLN A 1 88 ? 31.273 -4.787 -5.968 1.00 19.87 287 GLN A N 1
ATOM 688 C CA . GLN A 1 88 ? 30.399 -3.846 -5.258 1.00 19.68 287 GLN A CA 1
ATOM 689 C C . GLN A 1 88 ? 29.098 -4.503 -4.794 1.00 18.94 287 GLN A C 1
ATOM 690 O O . GLN A 1 88 ? 28.011 -3.967 -5.030 1.00 18.18 287 GLN A O 1
ATOM 696 N N . ASN A 1 89 ? 29.219 -5.667 -4.155 1.00 17.98 288 ASN A N 1
ATOM 697 C CA . ASN A 1 89 ? 28.074 -6.340 -3.517 1.00 17.91 288 ASN A CA 1
ATOM 698 C C . ASN A 1 89 ? 26.986 -6.762 -4.512 1.00 17.87 288 ASN A C 1
ATOM 699 O O . ASN A 1 89 ? 25.790 -6.707 -4.211 1.00 16.93 288 ASN A O 1
ATOM 704 N N . THR A 1 90 ? 27.409 -7.203 -5.694 1.00 17.56 289 THR A N 1
ATOM 705 C CA . THR A 1 90 ? 26.491 -7.460 -6.798 1.00 17.71 289 THR A CA 1
ATOM 706 C C . THR A 1 90 ? 26.336 -8.941 -7.097 1.00 18.06 289 THR A C 1
ATOM 707 O O . THR A 1 90 ? 27.322 -9.646 -7.357 1.00 18.83 289 THR A O 1
ATOM 711 N N . LEU A 1 91 ? 25.086 -9.400 -7.052 1.00 17.76 290 LEU A N 1
ATOM 712 C CA . LEU A 1 91 ? 24.704 -10.741 -7.463 1.00 17.86 290 LEU A CA 1
ATOM 713 C C . LEU A 1 91 ? 24.317 -10.758 -8.944 1.00 18.06 290 LEU A C 1
ATOM 714 O O . LEU A 1 91 ? 23.563 -9.897 -9.411 1.00 16.95 290 LEU A O 1
ATOM 719 N N . LYS A 1 92 ? 24.833 -11.735 -9.684 1.00 18.34 291 LYS A N 1
ATOM 720 C CA . LYS A 1 92 ? 24.374 -11.948 -11.051 1.00 19.32 291 LYS A CA 1
ATOM 721 C C . LYS A 1 92 ? 23.969 -13.394 -11.219 1.00 19.47 291 LYS A C 1
ATOM 722 O O . LYS A 1 92 ? 24.729 -14.288 -10.846 1.00 20.51 291 LYS A O 1
ATOM 728 N N . ILE A 1 93 ? 22.764 -13.622 -11.739 1.00 19.24 292 ILE A N 1
ATOM 729 C CA . ILE A 1 93 ? 22.264 -14.965 -12.025 1.00 19.09 292 ILE A CA 1
ATOM 730 C C . ILE A 1 93 ? 22.008 -15.083 -13.524 1.00 19.37 292 ILE A C 1
ATOM 731 O O . ILE A 1 93 ? 21.173 -14.376 -14.085 1.00 18.65 292 ILE A O 1
ATOM 736 N N . THR A 1 94 ? 22.743 -15.987 -14.162 1.00 18.80 293 THR A N 1
ATOM 737 C CA . THR A 1 94 ? 22.705 -16.123 -15.612 1.00 19.72 293 THR A CA 1
ATOM 738 C C . THR A 1 94 ? 22.038 -17.433 -15.986 1.00 20.12 293 THR A C 1
ATOM 739 O O . THR A 1 94 ? 22.526 -18.516 -15.643 1.00 19.56 293 THR A O 1
ATOM 743 N N . PHE A 1 95 ? 20.900 -17.327 -16.661 1.00 20.40 294 PHE A N 1
ATOM 744 C CA . PHE A 1 95 ? 20.202 -18.494 -17.156 1.00 21.58 294 PHE A CA 1
ATOM 745 C C . PHE A 1 95 ? 20.831 -18.872 -18.485 1.00 22.69 294 PHE A C 1
ATOM 746 O O . PHE A 1 95 ? 21.115 -18.002 -19.311 1.00 22.95 294 PHE A O 1
ATOM 754 N N . LYS A 1 96 ? 21.119 -20.162 -18.649 1.00 23.64 295 LYS A N 1
ATOM 755 C CA . LYS A 1 96 ? 21.963 -20.626 -19.755 1.00 24.83 295 LYS A CA 1
ATOM 756 C C . LYS A 1 96 ? 21.194 -20.597 -21.065 1.00 24.88 295 LYS A C 1
ATOM 757 O O . LYS A 1 96 ? 20.191 -21.289 -21.197 1.00 24.74 295 LYS A O 1
ATOM 763 N N . PRO A 1 97 ? 21.655 -19.785 -22.041 1.00 26.12 296 PRO A N 1
ATOM 764 C CA . PRO A 1 97 ? 20.968 -19.749 -23.338 1.00 27.08 296 PRO A CA 1
ATOM 765 C C . PRO A 1 97 ? 20.851 -21.127 -24.004 1.00 28.30 296 PRO A C 1
ATOM 766 O O . PRO A 1 97 ? 19.787 -21.446 -24.558 1.00 28.12 296 PRO A O 1
ATOM 770 N N . GLU A 1 98 ? 21.907 -21.943 -23.900 1.00 29.57 297 GLU A N 1
ATOM 771 C CA . GLU A 1 98 ? 21.887 -23.324 -24.413 1.00 30.88 297 GLU A CA 1
ATOM 772 C C . GLU A 1 98 ? 20.741 -24.147 -23.811 1.00 31.29 297 GLU A C 1
ATOM 773 O O . GLU A 1 98 ? 20.351 -25.175 -24.368 1.00 31.28 297 GLU A O 1
ATOM 779 N N . LYS A 1 99 ? 20.206 -23.690 -22.674 1.00 31.51 298 LYS A N 1
ATOM 780 C CA . LYS A 1 99 ? 19.170 -24.423 -21.948 1.00 31.65 298 LYS A CA 1
ATOM 781 C C . LYS A 1 99 ? 17.771 -23.832 -22.087 1.00 31.76 298 LYS A C 1
ATOM 782 O O . LYS A 1 99 ? 16.816 -24.353 -21.506 1.00 31.76 298 LYS A O 1
ATOM 788 N N . PHE A 1 100 ? 17.634 -22.770 -22.879 1.00 31.77 299 PHE A N 1
ATOM 789 C CA . PHE A 1 100 ? 16.355 -22.069 -22.964 1.00 31.85 299 PHE A CA 1
ATOM 790 C C . PHE A 1 100 ? 15.210 -22.932 -23.488 1.00 31.58 299 PHE A C 1
ATOM 791 O O . PHE A 1 100 ? 14.072 -22.788 -23.040 1.00 31.33 299 PHE A O 1
ATOM 799 N N . LYS A 1 101 ? 15.523 -23.843 -24.412 1.00 31.63 300 LYS A N 1
ATOM 800 C CA . LYS A 1 101 ? 14.537 -24.789 -24.934 1.00 31.84 300 LYS A CA 1
ATOM 801 C C . LYS A 1 101 ? 14.066 -25.783 -23.872 1.00 31.57 300 LYS A C 1
ATOM 802 O O . LYS A 1 101 ? 12.875 -26.089 -23.779 1.00 31.24 300 LYS A O 1
ATOM 808 N N . GLU A 1 102 ? 15.009 -26.274 -23.078 1.00 31.86 301 GLU A N 1
ATOM 809 C CA . GLU A 1 102 ? 14.703 -27.242 -22.028 1.00 32.38 301 GLU A CA 1
ATOM 810 C C . GLU A 1 102 ? 13.872 -26.629 -20.909 1.00 31.89 301 GLU A C 1
ATOM 811 O O . GLU A 1 102 ? 12.969 -27.282 -20.380 1.00 31.75 301 GLU A O 1
ATOM 817 N N . ILE A 1 103 ? 14.176 -25.372 -20.573 1.00 31.41 302 ILE A N 1
ATOM 818 C CA . ILE A 1 103 ? 13.407 -24.618 -19.571 1.00 30.61 302 ILE A CA 1
ATOM 819 C C . ILE A 1 103 ? 12.001 -24.346 -20.104 1.00 30.76 302 ILE A C 1
ATOM 820 O O . ILE A 1 103 ? 11.014 -24.495 -19.377 1.00 30.73 302 ILE A O 1
ATOM 825 N N . ALA A 1 104 ? 11.914 -23.980 -21.383 1.00 30.62 303 ALA A N 1
ATOM 826 C CA . ALA A 1 104 ? 10.629 -23.778 -22.055 1.00 31.21 303 ALA A CA 1
ATOM 827 C C . ALA A 1 104 ? 9.736 -25.023 -22.017 1.00 31.62 303 ALA A C 1
ATOM 828 O O . ALA A 1 104 ? 8.511 -24.909 -21.876 1.00 31.23 303 ALA A O 1
ATOM 830 N N . GLU A 1 105 ? 10.349 -26.203 -22.146 1.00 32.15 304 GLU A N 1
ATOM 831 C CA . GLU A 1 105 ? 9.601 -27.470 -22.105 1.00 32.67 304 GLU A CA 1
ATOM 832 C C . GLU A 1 105 ? 8.956 -27.741 -20.751 1.00 32.33 304 GLU A C 1
ATOM 833 O O . GLU A 1 105 ? 7.861 -28.298 -20.686 1.00 32.26 304 GLU A O 1
ATOM 839 N N . LEU A 1 106 ? 9.640 -27.339 -19.683 1.00 32.15 305 LEU A N 1
ATOM 840 C CA . LEU A 1 106 ? 9.109 -27.452 -18.321 1.00 32.25 305 LEU A CA 1
ATOM 841 C C . LEU A 1 106 ? 7.792 -26.690 -18.132 1.00 32.12 305 LEU A C 1
ATOM 842 O O . LEU A 1 106 ? 6.975 -27.051 -17.276 1.00 32.18 305 LEU A O 1
ATOM 847 N N . LEU A 1 107 ? 7.587 -25.653 -18.944 1.00 31.84 306 LEU A N 1
ATOM 848 C CA . LEU A 1 107 ? 6.386 -24.819 -18.861 1.00 31.24 306 LEU A CA 1
ATOM 849 C C . LEU A 1 107 ? 5.121 -25.494 -19.392 1.00 31.06 306 LEU A C 1
ATOM 850 O O . LEU A 1 107 ? 4.011 -25.008 -19.163 1.00 31.18 306 LEU A O 1
ATOM 855 N N . LYS A 1 108 ? 5.284 -26.604 -20.106 1.00 30.89 307 LYS A N 1
ATOM 856 C CA . LYS A 1 108 ? 4.153 -27.254 -20.754 1.00 30.75 307 LYS A CA 1
ATOM 857 C C . LYS A 1 108 ? 3.116 -27.711 -19.728 1.00 30.02 307 LYS A C 1
ATOM 858 O O . LYS A 1 108 ? 3.441 -28.389 -18.749 1.00 29.90 307 LYS A O 1
ATOM 864 N N . GLY A 1 109 ? 1.874 -27.298 -19.954 1.00 29.31 308 GLY A N 1
ATOM 865 C CA . GLY A 1 109 ? 0.791 -27.581 -19.031 1.00 28.46 308 GLY A CA 1
ATOM 866 C C . GLY A 1 109 ? 0.580 -26.490 -17.988 1.00 27.74 308 GLY A C 1
ATOM 867 O O . GLY A 1 109 ? -0.454 -26.468 -17.322 1.00 27.93 308 GLY A O 1
ATOM 868 N N . MET A 1 110 ? 1.555 -25.595 -17.845 1.00 26.63 309 MET A N 1
ATOM 869 C CA . MET A 1 110 ? 1.452 -24.493 -16.888 1.00 25.51 309 MET A CA 1
ATOM 870 C C . MET A 1 110 ? 0.658 -23.325 -17.450 1.00 24.81 309 MET A C 1
ATOM 871 O O . MET A 1 110 ? 0.632 -23.107 -18.665 1.00 25.20 309 MET A O 1
ATOM 876 N N . THR A 1 111 ? 0.011 -22.572 -16.558 1.00 23.29 310 THR A N 1
ATOM 877 C CA . THR A 1 111 ? -0.605 -21.305 -16.916 1.00 21.72 310 THR A CA 1
ATOM 878 C C . THR A 1 111 ? 0.307 -20.209 -16.369 1.00 20.72 310 THR A C 1
ATOM 879 O O . THR A 1 111 ? 0.592 -20.166 -15.175 1.00 19.65 310 THR A O 1
ATOM 883 N N . LEU A 1 112 ? 0.784 -19.351 -17.259 1.00 19.26 311 LEU A N 1
ATOM 884 C CA . LEU A 1 112 ? 1.844 -18.405 -16.901 1.00 18.30 311 LEU A CA 1
ATOM 885 C C . LEU A 1 112 ? 1.258 -17.064 -16.481 1.00 18.55 311 LEU A C 1
ATOM 886 O O . LEU A 1 112 ? 0.344 -16.532 -17.131 1.00 18.05 311 LEU A O 1
ATOM 891 N N . VAL A 1 113 ? 1.767 -16.527 -15.370 1.00 17.50 312 VAL A N 1
ATOM 892 C CA . VAL A 1 113 ? 1.390 -15.180 -14.976 1.00 17.43 312 VAL A CA 1
ATOM 893 C C . VAL A 1 113 ? 1.895 -14.230 -16.054 1.00 17.25 312 VAL A C 1
ATOM 894 O O . VAL A 1 113 ? 3.006 -14.393 -16.567 1.00 17.06 312 VAL A O 1
ATOM 898 N N . LYS A 1 114 ? 1.087 -13.246 -16.423 1.00 17.59 313 LYS A N 1
ATOM 899 C CA . LYS A 1 114 ? 1.542 -12.353 -17.484 1.00 18.19 313 LYS A CA 1
ATOM 900 C C . LYS A 1 114 ? 1.476 -10.865 -17.178 1.00 17.73 313 LYS A C 1
ATOM 901 O O . LYS A 1 114 ? 2.177 -10.089 -17.809 1.00 18.76 313 LYS A O 1
ATOM 907 N N . ASN A 1 115 ? 0.652 -10.484 -16.209 1.00 16.87 314 ASN A N 1
ATOM 908 C CA . ASN A 1 115 ? 0.381 -9.083 -15.904 1.00 16.21 314 ASN A CA 1
ATOM 909 C C . ASN A 1 115 ? 1.275 -8.600 -14.732 1.00 14.91 314 ASN A C 1
ATOM 910 O O . ASN A 1 115 ? 1.497 -9.346 -13.781 1.00 14.69 314 ASN A O 1
ATOM 915 N N . GLN A 1 116 ? 1.792 -7.370 -14.825 1.00 13.31 315 GLN A N 1
ATOM 916 C CA . GLN A 1 116 ? 2.620 -6.789 -13.761 1.00 11.61 315 GLN A CA 1
ATOM 917 C C . GLN A 1 116 ? 1.895 -6.807 -12.411 1.00 11.46 315 GLN A C 1
ATOM 918 O O . GLN A 1 116 ? 2.506 -7.155 -11.407 1.00 10.55 315 GLN A O 1
ATOM 924 N N . ASP A 1 117 ? 0.617 -6.396 -12.383 1.00 11.05 316 ASP A N 1
ATOM 925 C CA . ASP A 1 117 ? -0.115 -6.333 -11.103 1.00 11.52 316 ASP A CA 1
ATOM 926 C C . ASP A 1 117 ? -0.330 -7.732 -10.512 1.00 11.72 316 ASP A C 1
ATOM 927 O O . ASP A 1 117 ? -0.223 -7.916 -9.301 1.00 11.43 316 ASP A O 1
ATOM 932 N N . ALA A 1 118 ? -0.655 -8.705 -11.369 1.00 11.70 317 ALA A N 1
ATOM 933 C CA . ALA A 1 118 ? -0.808 -10.103 -10.925 1.00 11.76 317 ALA A CA 1
ATOM 934 C C . ALA A 1 118 ? 0.508 -10.598 -10.334 1.00 11.48 317 ALA A C 1
ATOM 935 O O . ALA A 1 118 ? 0.514 -11.283 -9.294 1.00 12.44 317 ALA A O 1
ATOM 937 N N . LEU A 1 119 ? 1.615 -10.224 -10.970 1.00 10.92 318 LEU A N 1
ATOM 938 C CA . LEU A 1 119 ? 2.933 -10.623 -10.476 1.00 10.41 318 LEU A CA 1
ATOM 939 C C . LEU A 1 119 ? 3.169 -10.012 -9.094 1.00 10.67 318 LEU A C 1
ATOM 940 O O . LEU A 1 119 ? 3.554 -10.726 -8.147 1.00 10.90 318 LEU A O 1
ATOM 945 N N . ASP A 1 120 ? 2.880 -8.710 -8.976 1.00 10.88 319 ASP A N 1
ATOM 946 C CA . ASP A 1 120 ? 3.087 -7.956 -7.734 1.00 11.11 319 ASP A CA 1
ATOM 947 C C . ASP A 1 120 ? 2.280 -8.553 -6.587 1.00 11.86 319 ASP A C 1
ATOM 948 O O . ASP A 1 120 ? 2.703 -8.494 -5.420 1.00 12.75 319 ASP A O 1
ATOM 953 N N . LYS A 1 121 ? 1.103 -9.090 -6.916 1.00 11.54 320 LYS A N 1
ATOM 954 C CA . LYS A 1 121 ? 0.146 -9.568 -5.918 1.00 12.50 320 LYS A CA 1
ATOM 955 C C . LYS A 1 121 ? 0.288 -11.054 -5.646 1.00 12.28 320 LYS A C 1
ATOM 956 O O . LYS A 1 121 ? -0.423 -11.581 -4.797 1.00 13.44 320 LYS A O 1
ATOM 962 N N . ALA A 1 122 ? 1.183 -11.729 -6.364 1.00 11.94 321 ALA A N 1
ATOM 963 C CA . ALA A 1 122 ? 1.317 -13.192 -6.246 1.00 11.62 321 ALA A CA 1
ATOM 964 C C . ALA A 1 122 ? 1.744 -13.601 -4.835 1.00 11.55 321 ALA A C 1
ATOM 965 O O . ALA A 1 122 ? 2.686 -13.039 -4.280 1.00 11.64 321 ALA A O 1
ATOM 967 N N . THR A 1 123 ? 1.024 -14.568 -4.258 1.00 12.06 322 THR A N 1
ATOM 968 C CA . THR A 1 123 ? 1.326 -15.045 -2.903 1.00 12.75 322 THR A CA 1
ATOM 969 C C . THR A 1 123 ? 1.731 -16.520 -2.915 1.00 13.73 322 THR A C 1
ATOM 970 O O . THR A 1 123 ? 2.039 -17.120 -1.867 1.00 13.79 322 THR A O 1
ATOM 974 N N . ALA A 1 124 ? 1.710 -17.092 -4.113 1.00 14.07 323 ALA A N 1
ATOM 975 C CA . ALA A 1 124 ? 2.034 -18.485 -4.346 1.00 14.30 323 ALA A CA 1
ATOM 976 C C . ALA A 1 124 ? 2.565 -18.588 -5.766 1.00 15.30 323 ALA A C 1
ATOM 977 O O . ALA A 1 124 ? 2.372 -17.680 -6.579 1.00 15.56 323 ALA A O 1
ATOM 979 N N . ASN A 1 125 ? 3.241 -19.693 -6.044 1.00 15.44 324 ASN A N 1
ATOM 980 C CA . ASN A 1 125 ? 3.813 -19.956 -7.371 1.00 15.56 324 ASN A CA 1
ATOM 981 C C . ASN A 1 125 ? 3.440 -21.406 -7.662 1.00 16.46 324 ASN A C 1
ATOM 982 O O . ASN A 1 125 ? 3.978 -22.332 -7.061 1.00 16.77 324 ASN A O 1
ATOM 987 N N . THR A 1 126 ? 2.458 -21.569 -8.542 1.00 17.44 325 THR A N 1
ATOM 988 C CA . THR A 1 126 ? 1.837 -22.862 -8.821 1.00 18.38 325 THR A CA 1
ATOM 989 C C . THR A 1 126 ? 1.777 -23.098 -10.334 1.00 19.05 325 THR A C 1
ATOM 990 O O . THR A 1 126 ? 1.947 -22.170 -11.121 1.00 18.53 325 THR A O 1
ATOM 994 N N . ASP A 1 127 ? 1.507 -24.341 -10.737 1.00 20.20 326 ASP A N 1
ATOM 995 C CA . ASP A 1 127 ? 1.391 -24.658 -12.168 1.00 20.87 326 ASP A CA 1
ATOM 996 C C . ASP A 1 127 ? 0.279 -23.897 -12.871 1.00 21.04 326 ASP A C 1
ATOM 997 O O . ASP A 1 127 ? 0.364 -23.659 -14.085 1.00 21.27 326 ASP A O 1
ATOM 1002 N N . ASP A 1 128 ? -0.769 -23.544 -12.127 1.00 21.11 327 ASP A N 1
ATOM 1003 C CA A ASP A 1 128 ? -1.913 -22.837 -12.686 0.50 21.14 327 ASP A CA 1
ATOM 1004 C CA B ASP A 1 128 ? -1.908 -22.837 -12.702 0.50 20.99 327 ASP A CA 1
ATOM 1005 C C . ASP A 1 128 ? -1.766 -21.316 -12.608 1.00 20.37 327 ASP A C 1
ATOM 1006 O O . ASP A 1 128 ? -2.617 -20.582 -13.101 1.00 20.99 327 ASP A O 1
ATOM 1015 N N . ALA A 1 129 ? -0.679 -20.861 -11.980 1.00 19.28 328 ALA A N 1
ATOM 1016 C CA . ALA A 1 129 ? -0.325 -19.434 -11.890 1.00 18.19 328 ALA A CA 1
ATOM 1017 C C . ALA A 1 129 ? 1.187 -19.316 -11.687 1.00 17.45 328 ALA A C 1
ATOM 1018 O O . ALA A 1 129 ? 1.670 -18.982 -10.595 1.00 17.37 328 ALA A O 1
ATOM 1020 N N . ALA A 1 130 ? 1.938 -19.591 -12.758 1.00 16.21 329 ALA A N 1
ATOM 1021 C CA . ALA A 1 130 ? 3.383 -19.815 -12.656 1.00 15.56 329 ALA A CA 1
ATOM 1022 C C . ALA A 1 130 ? 4.214 -18.622 -13.082 1.00 15.33 329 ALA A C 1
ATOM 1023 O O . ALA A 1 130 ? 3.864 -17.912 -14.035 1.00 15.58 329 ALA A O 1
ATOM 1025 N N . PHE A 1 131 ? 5.333 -18.434 -12.388 1.00 14.75 330 PHE A N 1
ATOM 1026 C CA . PHE A 1 131 ? 6.311 -17.402 -12.724 1.00 14.26 330 PHE A CA 1
ATOM 1027 C C . PHE A 1 131 ? 7.683 -17.832 -12.204 1.00 14.22 330 PHE A C 1
ATOM 1028 O O . PHE A 1 131 ? 7.788 -18.833 -11.482 1.00 14.83 330 PHE A O 1
ATOM 1036 N N . LEU A 1 132 ? 8.732 -17.105 -12.591 1.00 13.70 331 LEU A N 1
ATOM 1037 C CA . LEU A 1 132 ? 10.088 -17.398 -12.133 1.00 13.68 331 LEU A CA 1
ATOM 1038 C C . LEU A 1 132 ? 10.315 -16.759 -10.769 1.00 13.41 331 LEU A C 1
ATOM 1039 O O . LEU A 1 132 ? 10.173 -15.547 -10.602 1.00 13.03 331 LEU A O 1
ATOM 1044 N N . GLU A 1 133 ? 10.667 -17.603 -9.802 1.00 12.27 332 GLU A N 1
ATOM 1045 C CA . GLU A 1 133 ? 10.850 -17.187 -8.417 1.00 12.35 332 GLU A CA 1
ATOM 1046 C C . GLU A 1 133 ? 12.259 -17.526 -7.964 1.00 12.05 332 GLU A C 1
ATOM 1047 O O . GLU A 1 133 ? 12.675 -18.682 -8.027 1.00 12.10 332 GLU A O 1
ATOM 1053 N N . ILE A 1 134 ? 12.988 -16.507 -7.522 1.00 12.07 333 ILE A N 1
ATOM 1054 C CA . ILE A 1 134 ? 14.365 -16.666 -7.054 1.00 11.86 333 ILE A CA 1
ATOM 1055 C C . ILE A 1 134 ? 14.486 -16.169 -5.617 1.00 12.61 333 ILE A C 1
ATOM 1056 O O . ILE A 1 134 ? 14.547 -14.959 -5.378 1.00 12.15 333 ILE A O 1
ATOM 1061 N N . PRO A 1 135 ? 14.517 -17.097 -4.648 1.00 13.13 334 PRO A N 1
ATOM 1062 C CA . PRO A 1 135 ? 14.729 -16.682 -3.259 1.00 13.53 334 PRO A CA 1
ATOM 1063 C C . PRO A 1 135 ? 16.198 -16.393 -2.988 1.00 13.89 334 PRO A C 1
ATOM 1064 O O . PRO A 1 135 ? 17.068 -17.182 -3.376 1.00 15.24 334 PRO A O 1
ATOM 1068 N N . VAL A 1 136 ? 16.479 -15.250 -2.364 1.00 12.82 335 VAL A N 1
ATOM 1069 C CA . VAL A 1 136 ? 17.839 -14.850 -2.029 1.00 13.12 335 VAL A CA 1
ATOM 1070 C C . VAL A 1 136 ? 17.934 -14.586 -0.529 1.00 13.14 335 VAL A C 1
ATOM 1071 O O . VAL A 1 136 ? 17.305 -13.665 -0.006 1.00 12.93 335 VAL A O 1
ATOM 1075 N N . ALA A 1 137 ? 18.724 -15.403 0.156 1.00 12.54 336 ALA A N 1
ATOM 1076 C CA . ALA A 1 137 ? 18.939 -15.225 1.588 1.00 12.50 336 ALA A CA 1
ATOM 1077 C C . ALA A 1 137 ? 19.882 -14.062 1.874 1.00 12.34 336 ALA A C 1
ATOM 1078 O O . ALA A 1 137 ? 20.889 -13.870 1.177 1.00 12.08 336 ALA A O 1
ATOM 1080 N N . SER A 1 138 ? 19.542 -13.288 2.904 1.00 11.70 337 SER A N 1
ATOM 1081 C CA . SER A 1 138 ? 20.149 -11.991 3.153 1.00 12.29 337 SER A CA 1
ATOM 1082 C C . SER A 1 138 ? 20.049 -11.672 4.642 1.00 12.33 337 SER A C 1
ATOM 1083 O O . SER A 1 138 ? 19.217 -12.241 5.326 1.00 11.84 337 SER A O 1
ATOM 1086 N N . THR A 1 139 ? 20.927 -10.795 5.131 1.00 12.90 338 THR A N 1
ATOM 1087 C CA . THR A 1 139 ? 20.774 -10.215 6.477 1.00 13.85 338 THR A CA 1
ATOM 1088 C C . THR A 1 139 ? 20.923 -8.704 6.378 1.00 13.36 338 THR A C 1
ATOM 1089 O O . THR A 1 139 ? 21.487 -8.197 5.413 1.00 13.57 338 THR A O 1
ATOM 1093 N N . ILE A 1 140 ? 20.392 -7.980 7.363 1.00 12.33 339 ILE A N 1
ATOM 1094 C CA . ILE A 1 140 ? 20.720 -6.576 7.528 1.00 12.73 339 ILE A CA 1
ATOM 1095 C C . ILE A 1 140 ? 22.022 -6.534 8.340 1.00 13.47 339 ILE A C 1
ATOM 1096 O O . ILE A 1 140 ? 22.166 -7.286 9.298 1.00 13.87 339 ILE A O 1
ATOM 1101 N N . ASN A 1 141 ? 22.960 -5.673 7.960 1.00 14.13 340 ASN A N 1
ATOM 1102 C CA . ASN A 1 141 ? 24.230 -5.589 8.689 1.00 14.09 340 ASN A CA 1
ATOM 1103 C C . ASN A 1 141 ? 24.430 -4.258 9.417 1.00 14.26 340 ASN A C 1
ATOM 1104 O O . ASN A 1 141 ? 23.537 -3.405 9.436 1.00 14.08 340 ASN A O 1
ATOM 1109 N N . GLU A 1 142 ? 25.609 -4.099 10.014 1.00 14.31 341 GLU A N 1
ATOM 1110 C CA . GLU A 1 142 ? 25.957 -2.924 10.810 1.00 15.12 341 GLU A CA 1
ATOM 1111 C C . GLU A 1 142 ? 26.009 -1.609 10.029 1.00 15.34 341 GLU A C 1
ATOM 1112 O O . GLU A 1 142 ? 26.102 -0.540 10.621 1.00 15.91 341 GLU A O 1
ATOM 1118 N N . LYS A 1 143 ? 25.957 -1.678 8.703 1.00 15.31 342 LYS A N 1
ATOM 1119 C CA . LYS A 1 143 ? 25.994 -0.470 7.888 1.00 15.82 342 LYS A CA 1
ATOM 1120 C C . LYS A 1 143 ? 24.609 0.160 7.701 1.00 15.52 342 LYS A C 1
ATOM 1121 O O . LYS A 1 143 ? 24.488 1.264 7.176 1.00 15.49 342 LYS A O 1
ATOM 1127 N N . ALA A 1 144 ? 23.566 -0.536 8.145 1.00 15.26 343 ALA A N 1
ATOM 1128 C CA . ALA A 1 144 ? 22.210 -0.002 8.072 1.00 14.91 343 ALA A CA 1
ATOM 1129 C C . ALA A 1 144 ? 22.085 1.291 8.867 1.00 14.63 343 ALA A C 1
ATOM 1130 O O . ALA A 1 144 ? 22.773 1.479 9.892 1.00 15.87 343 ALA A O 1
ATOM 1132 N N . VAL A 1 145 ? 21.216 2.189 8.408 1.00 13.42 344 VAL A N 1
ATOM 1133 C CA . VAL A 1 145 ? 20.831 3.337 9.236 1.00 13.27 344 VAL A CA 1
ATOM 1134 C C . VAL A 1 145 ? 19.621 2.893 10.036 1.00 13.13 344 VAL A C 1
ATOM 1135 O O . VAL A 1 145 ? 18.666 2.372 9.460 1.00 12.80 344 VAL A O 1
ATOM 1139 N N . LEU A 1 146 ? 19.668 3.073 11.357 1.00 12.55 345 LEU A N 1
ATOM 1140 C CA . LEU A 1 146 ? 18.575 2.599 12.205 1.00 12.60 345 LEU A CA 1
ATOM 1141 C C . LEU A 1 146 ? 17.288 3.400 11.965 1.00 12.48 345 LEU A C 1
ATOM 1142 O O . LEU A 1 146 ? 17.295 4.631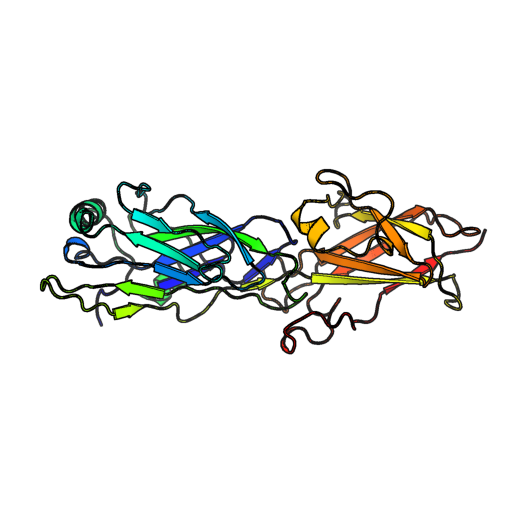 12.017 1.00 12.44 345 LEU A O 1
ATOM 1147 N N . GLY A 1 147 ? 16.205 2.678 11.670 1.00 12.51 346 GLY A N 1
ATOM 1148 C CA . GLY A 1 147 ? 14.900 3.266 11.362 1.00 12.53 346 GLY A CA 1
ATOM 1149 C C . GLY A 1 147 ? 14.718 3.633 9.903 1.00 12.99 346 GLY A C 1
ATOM 1150 O O . GLY A 1 147 ? 13.667 4.162 9.522 1.00 13.51 346 GLY A O 1
ATOM 1151 N N . LYS A 1 148 ? 15.734 3.361 9.083 1.00 13.01 347 LYS A N 1
ATOM 1152 C CA . LYS A 1 148 ? 15.684 3.728 7.655 1.00 13.10 347 LYS A CA 1
ATOM 1153 C C . LYS A 1 148 ? 15.294 2.550 6.768 1.00 13.58 347 LYS A C 1
ATOM 1154 O O . LYS A 1 148 ? 15.750 1.429 6.987 1.00 14.52 347 LYS A O 1
ATOM 1160 N N . ALA A 1 149 ? 14.450 2.801 5.762 1.00 12.80 348 ALA A N 1
ATOM 1161 C CA . ALA A 1 149 ? 14.128 1.758 4.782 1.00 12.32 348 ALA A CA 1
ATOM 1162 C C . ALA A 1 149 ? 15.373 1.369 3.976 1.00 12.61 348 ALA A C 1
ATOM 1163 O O . ALA A 1 149 ? 16.103 2.226 3.450 1.00 12.95 348 ALA A O 1
ATOM 1165 N N . ILE A 1 150 ? 15.632 0.067 3.905 1.00 11.74 349 ILE A N 1
ATOM 1166 C CA . ILE A 1 150 ? 16.741 -0.433 3.101 1.00 11.48 349 ILE A CA 1
ATOM 1167 C C . ILE A 1 150 ? 16.091 -1.183 1.952 1.00 10.62 349 ILE A C 1
ATOM 1168 O O . ILE A 1 150 ? 15.484 -2.236 2.152 1.00 10.51 349 ILE A O 1
ATOM 1173 N N . GLU A 1 151 ? 16.181 -0.597 0.760 1.00 10.93 350 GLU A N 1
ATOM 1174 C CA . GLU A 1 151 ? 15.486 -1.110 -0.402 1.00 11.24 350 GLU A CA 1
ATOM 1175 C C . GLU A 1 151 ? 16.333 -2.110 -1.168 1.00 10.91 350 GLU A C 1
ATOM 1176 O O . GLU A 1 151 ? 17.557 -2.131 -1.054 1.00 11.38 350 GLU A O 1
ATOM 1182 N N . ASN A 1 152 ? 15.651 -2.921 -1.962 1.00 10.62 351 ASN A N 1
ATOM 1183 C CA . ASN A 1 152 ? 16.298 -3.769 -2.949 1.00 10.53 351 ASN A CA 1
ATOM 1184 C C . ASN A 1 152 ? 15.498 -3.825 -4.234 1.00 10.84 351 ASN A C 1
ATOM 1185 O O . ASN A 1 152 ? 14.273 -3.702 -4.241 1.00 11.12 351 ASN A O 1
ATOM 1189 N N . THR A 1 153 ? 16.222 -4.045 -5.319 1.00 10.99 352 THR A N 1
ATOM 1190 C CA . THR A 1 153 ? 15.620 -4.263 -6.605 1.00 11.07 352 THR A CA 1
ATOM 1191 C C . THR A 1 153 ? 16.649 -5.024 -7.430 1.00 10.93 352 THR A C 1
ATOM 1192 O O . THR A 1 153 ? 17.726 -5.365 -6.927 1.00 10.86 352 THR A O 1
ATOM 1196 N N . PHE A 1 154 ? 16.294 -5.340 -8.671 1.00 10.77 353 PHE A N 1
ATOM 1197 C CA . PHE A 1 154 ? 17.226 -5.998 -9.566 1.00 10.69 353 PHE A CA 1
ATOM 1198 C C . PHE A 1 154 ? 16.867 -5.612 -10.977 1.00 11.52 353 PHE A C 1
ATOM 1199 O O . PHE A 1 154 ? 15.803 -5.028 -11.216 1.00 10.73 353 PHE A O 1
ATOM 1207 N N . GLU A 1 155 ? 17.737 -5.959 -11.924 1.00 12.62 354 GLU A N 1
ATOM 1208 C CA . GLU A 1 155 ? 17.429 -5.718 -13.329 1.00 13.24 354 GLU A CA 1
ATOM 1209 C C . GLU A 1 155 ? 17.568 -7.014 -14.085 1.00 13.24 354 GLU A C 1
ATOM 1210 O O . GLU A 1 155 ? 18.534 -7.739 -13.890 1.00 13.52 354 GLU A O 1
ATOM 1216 N N . LEU A 1 156 ? 16.593 -7.298 -14.932 1.00 12.53 355 LEU A N 1
ATOM 1217 C CA . LEU A 1 156 ? 16.690 -8.407 -15.873 1.00 12.65 355 LEU A CA 1
ATOM 1218 C C . LEU A 1 156 ? 17.090 -7.837 -17.228 1.00 12.79 355 LEU A C 1
ATOM 1219 O O . LEU A 1 156 ? 16.508 -6.862 -17.680 1.00 12.50 355 LEU A O 1
ATOM 1224 N N . GLN A 1 157 ? 18.112 -8.428 -17.843 1.00 12.65 356 GLN A N 1
ATOM 1225 C CA . GLN A 1 157 ? 18.447 -8.133 -19.241 1.00 13.19 356 GLN A CA 1
ATOM 1226 C C . GLN A 1 157 ? 18.038 -9.373 -20.004 1.00 13.18 356 GLN A C 1
ATOM 1227 O O . GLN A 1 157 ? 18.556 -10.461 -19.757 1.00 13.89 356 GLN A O 1
ATOM 1233 N N . TYR A 1 158 ? 17.069 -9.226 -20.894 1.00 13.10 357 TYR A N 1
ATOM 1234 C CA . TYR A 1 158 ? 16.569 -10.375 -21.651 1.00 13.19 357 TYR A CA 1
ATOM 1235 C C . TYR A 1 158 ? 16.682 -10.114 -23.149 1.00 13.99 357 TYR A C 1
ATOM 1236 O O . TYR A 1 158 ? 16.533 -8.966 -23.603 1.00 13.29 357 TYR A O 1
ATOM 1245 N N . ASP A 1 159 ? 16.972 -11.169 -23.909 1.00 13.81 358 ASP A N 1
ATOM 1246 C CA . ASP A 1 159 ? 17.015 -11.083 -25.363 1.00 13.83 358 ASP A CA 1
ATOM 1247 C C . ASP A 1 159 ? 15.986 -12.070 -25.899 1.00 14.69 358 ASP A C 1
ATOM 1248 O O . ASP A 1 159 ? 16.223 -13.295 -25.900 1.00 15.65 358 ASP A O 1
ATOM 1253 N N . HIS A 1 160 ? 14.847 -11.520 -26.326 1.00 14.84 359 HIS A N 1
ATOM 1254 C CA . HIS A 1 160 ? 13.689 -12.278 -26.798 1.00 15.93 359 HIS A CA 1
ATOM 1255 C C . HIS A 1 160 ? 13.717 -12.596 -28.291 1.00 15.34 359 HIS A C 1
ATOM 1256 O O . HIS A 1 160 ? 12.825 -13.292 -28.794 1.00 16.08 359 HIS A O 1
ATOM 1263 N N . THR A 1 161 ? 14.715 -12.069 -28.993 1.00 15.99 360 THR A N 1
ATOM 1264 C CA . THR A 1 161 ? 14.786 -12.252 -30.451 1.00 16.04 360 THR A CA 1
ATOM 1265 C C . THR A 1 161 ? 15.782 -13.334 -30.884 1.00 16.29 360 THR A C 1
ATOM 1266 O O . THR A 1 161 ? 16.973 -13.189 -30.663 1.00 17.05 360 THR A O 1
ATOM 1270 N N . PRO A 1 162 ? 15.288 -14.415 -31.525 1.00 17.00 361 PRO A N 1
ATOM 1271 C CA . PRO A 1 162 ? 16.176 -15.477 -31.998 1.00 17.60 361 PRO A CA 1
ATOM 1272 C C . PRO A 1 162 ? 16.839 -15.071 -33.324 1.00 18.25 361 PRO A C 1
ATOM 1273 O O . PRO A 1 162 ? 16.738 -15.789 -34.317 1.00 18.74 361 PRO A O 1
ATOM 1277 N N . ASP A 1 163 ? 17.520 -13.929 -33.318 1.00 18.44 362 ASP A N 1
ATOM 1278 C CA . ASP A 1 163 ? 18.080 -13.359 -34.542 1.00 18.56 362 ASP A CA 1
ATOM 1279 C C . ASP A 1 163 ? 19.607 -13.482 -34.645 1.00 18.85 362 ASP A C 1
ATOM 1280 O O . ASP A 1 163 ? 20.226 -12.900 -35.550 1.00 19.18 362 ASP A O 1
ATOM 1285 N N . LYS A 1 164 ? 20.219 -14.238 -33.729 1.00 18.69 363 LYS A N 1
ATOM 1286 C CA . LYS A 1 164 ? 21.677 -14.407 -33.685 1.00 19.47 363 LYS A CA 1
ATOM 1287 C C . LYS A 1 164 ? 22.416 -13.094 -33.467 1.00 19.29 363 LYS A C 1
ATOM 1288 O O . LYS A 1 164 ? 23.602 -12.954 -33.804 1.00 19.86 363 LYS A O 1
ATOM 1294 N N . ALA A 1 165 ? 21.713 -12.127 -32.888 1.00 18.62 364 ALA A N 1
ATOM 1295 C CA . ALA A 1 165 ? 22.298 -10.829 -32.629 1.00 18.09 364 ALA A CA 1
ATOM 1296 C C . ALA A 1 165 ? 22.070 -10.475 -31.174 1.00 18.32 364 ALA A C 1
ATOM 1297 O O . ALA A 1 165 ? 20.977 -10.678 -30.649 1.00 18.05 364 ALA A O 1
ATOM 1299 N N . ASP A 1 166 ? 23.120 -9.952 -30.546 1.00 18.15 365 ASP A N 1
ATOM 1300 C CA . ASP A 1 166 ? 23.127 -9.621 -29.126 1.00 17.80 365 ASP A CA 1
ATOM 1301 C C . ASP A 1 166 ? 22.433 -8.262 -28.921 1.00 17.33 365 ASP A C 1
ATOM 1302 O O . ASP A 1 166 ? 23.066 -7.215 -29.059 1.00 18.09 365 ASP A O 1
ATOM 1307 N N . ASN A 1 167 ? 21.142 -8.293 -28.583 1.00 16.46 366 ASN A N 1
ATOM 1308 C CA . ASN A 1 167 ? 20.323 -7.078 -28.464 1.00 15.83 366 ASN A CA 1
ATOM 1309 C C . ASN A 1 167 ? 19.316 -7.137 -27.302 1.00 15.48 366 ASN A C 1
ATOM 1310 O O . ASN A 1 167 ? 18.097 -7.113 -27.506 1.00 15.28 366 ASN A O 1
ATOM 1315 N N . PRO A 1 168 ? 19.836 -7.217 -26.067 1.00 15.01 367 PRO A N 1
ATOM 1316 C CA . PRO A 1 168 ? 18.943 -7.359 -24.919 1.00 14.83 367 PRO A CA 1
ATOM 1317 C C . PRO A 1 168 ? 18.189 -6.062 -24.561 1.00 14.83 367 PRO A C 1
ATOM 1318 O O . PRO A 1 168 ? 18.555 -4.960 -25.017 1.00 14.93 367 PRO A O 1
ATOM 1322 N N . LYS A 1 169 ? 17.146 -6.218 -23.750 1.00 14.39 368 LYS A N 1
ATOM 1323 C CA . LYS A 1 169 ? 16.349 -5.112 -23.237 1.00 13.82 368 LYS A CA 1
ATOM 1324 C C . LYS A 1 169 ? 16.216 -5.316 -21.737 1.00 13.83 368 LYS A C 1
ATOM 1325 O O . LYS A 1 169 ? 16.246 -6.463 -21.265 1.00 13.75 368 LYS A O 1
ATOM 1331 N N . PRO A 1 170 ? 16.020 -4.214 -20.988 1.00 13.64 369 PRO A N 1
ATOM 1332 C CA . PRO A 1 170 ? 15.821 -4.318 -19.543 1.00 13.55 369 PRO A CA 1
ATOM 1333 C C . PRO A 1 170 ? 14.362 -4.559 -19.118 1.00 13.27 369 PRO A C 1
ATOM 1334 O O . PRO A 1 170 ? 13.413 -4.192 -19.830 1.00 13.99 369 PRO A O 1
ATOM 1338 N N . SER A 1 171 ? 14.204 -5.192 -17.952 1.00 13.14 370 SER A N 1
ATOM 1339 C CA . SER A 1 171 ? 12.942 -5.201 -17.217 1.00 12.40 370 SER A CA 1
ATOM 1340 C C . SER A 1 171 ? 13.313 -4.916 -15.770 1.00 12.58 370 SER A C 1
ATOM 1341 O O . SER A 1 171 ? 14.283 -5.469 -15.254 1.00 12.24 370 SER A O 1
ATOM 1344 N N . ASN A 1 172 ? 12.537 -4.044 -15.126 1.00 12.09 371 ASN A N 1
ATOM 1345 C CA . ASN A 1 172 ? 12.808 -3.610 -13.764 1.00 12.53 371 ASN A CA 1
ATOM 1346 C C . ASN A 1 172 ? 11.521 -3.612 -12.947 1.00 11.88 371 ASN A C 1
ATOM 1347 O O . ASN A 1 172 ? 10.454 -3.269 -13.481 1.00 12.02 371 ASN A O 1
ATOM 1352 N N . PRO A 1 173 ? 11.600 -3.980 -11.652 1.00 11.90 372 PRO A N 1
ATOM 1353 C CA . PRO A 1 173 ? 10.416 -3.801 -10.794 1.00 11.54 372 PRO A CA 1
ATOM 1354 C C . PRO A 1 173 ? 9.978 -2.318 -10.693 1.00 11.16 372 PRO A C 1
ATOM 1355 O O . PRO A 1 173 ? 10.816 -1.434 -10.485 1.00 11.91 372 PRO A O 1
ATOM 1359 N N . PRO A 1 174 ? 8.680 -2.043 -10.884 1.00 11.02 373 PRO A N 1
ATOM 1360 C CA . PRO A 1 174 ? 8.194 -0.661 -10.727 1.00 11.43 373 PRO A CA 1
ATOM 1361 C C . PRO A 1 174 ? 8.299 -0.169 -9.290 1.00 11.64 373 PRO A C 1
ATOM 1362 O O . PRO A 1 174 ? 8.547 1.025 -9.068 1.00 11.77 373 PRO A O 1
ATOM 1366 N N . ARG A 1 175 ? 8.111 -1.083 -8.337 1.00 12.35 374 ARG A N 1
ATOM 1367 C CA . ARG A 1 175 ? 8.063 -0.737 -6.906 1.00 13.16 374 ARG A CA 1
ATOM 1368 C C . ARG A 1 175 ? 9.007 -1.666 -6.170 1.00 13.22 374 ARG A C 1
ATOM 1369 O O . ARG A 1 175 ? 9.049 -2.873 -6.479 1.00 13.54 374 ARG A O 1
ATOM 1377 N N . LYS A 1 176 ? 9.757 -1.087 -5.225 1.00 12.16 375 LYS A N 1
ATOM 1378 C CA . LYS A 1 176 ? 10.836 -1.772 -4.490 1.00 11.66 375 LYS A CA 1
ATOM 1379 C C . LYS A 1 176 ? 10.365 -2.185 -3.093 1.00 10.74 375 LYS A C 1
ATOM 1380 O O . LYS A 1 176 ? 9.738 -1.383 -2.383 1.00 11.05 375 LYS A O 1
ATOM 1386 N N . PRO A 1 177 ? 10.645 -3.440 -2.692 1.00 9.63 376 PRO A N 1
ATOM 1387 C CA . PRO A 1 177 ? 10.435 -3.816 -1.281 1.00 9.07 376 PRO A CA 1
ATOM 1388 C C . PRO A 1 177 ? 11.539 -3.261 -0.392 1.00 8.94 376 PRO A C 1
ATOM 1389 O O . PRO A 1 177 ? 12.577 -2.822 -0.892 1.00 9.23 376 PRO A O 1
ATOM 1393 N N . GLU A 1 178 ? 11.337 -3.277 0.932 1.00 8.89 377 GLU A N 1
ATOM 1394 C CA . GLU A 1 178 ? 12.351 -2.748 1.853 1.00 8.84 377 GLU A CA 1
ATOM 1395 C C . GLU A 1 178 ? 12.323 -3.459 3.191 1.00 8.55 377 GLU A C 1
ATOM 1396 O O . GLU A 1 178 ? 11.282 -4.012 3.595 1.00 9.19 377 GLU A O 1
ATOM 1402 N N . VAL A 1 179 ? 13.469 -3.433 3.860 1.00 9.28 378 VAL A N 1
ATOM 1403 C CA . VAL A 1 179 ? 13.556 -3.888 5.246 1.00 9.12 378 VAL A CA 1
ATOM 1404 C C . VAL A 1 179 ? 14.120 -2.805 6.144 1.00 9.37 378 VAL A C 1
ATOM 1405 O O . VAL A 1 179 ? 14.741 -1.830 5.685 1.00 9.74 378 VAL A O 1
ATOM 1409 N N . HIS A 1 180 ? 13.951 -2.983 7.449 1.00 9.61 379 HIS A N 1
ATOM 1410 C CA . HIS A 1 180 ? 14.444 -1.972 8.388 1.00 9.91 379 HIS A CA 1
ATOM 1411 C C . HIS A 1 180 ? 14.751 -2.631 9.712 1.00 10.40 379 HIS A C 1
ATOM 1412 O O . HIS A 1 180 ? 14.164 -3.669 10.037 1.00 9.88 379 HIS A O 1
ATOM 1419 N N . THR A 1 181 ? 15.641 -1.984 10.463 1.00 10.80 380 THR A N 1
ATOM 1420 C CA . THR A 1 181 ? 16.034 -2.399 11.810 1.00 10.73 380 THR A CA 1
ATOM 1421 C C . THR A 1 181 ? 16.178 -1.126 12.636 1.00 10.86 380 THR A C 1
ATOM 1422 O O . THR A 1 181 ? 16.352 -0.062 12.068 1.00 11.26 380 THR A O 1
ATOM 1426 N N . GLY A 1 182 ? 16.106 -1.241 13.968 1.00 9.82 381 GLY A N 1
ATOM 1427 C CA . GLY A 1 182 ? 16.098 -0.073 14.847 1.00 10.39 381 GLY A CA 1
ATOM 1428 C C . GLY A 1 182 ? 17.046 -0.174 16.025 1.00 10.20 381 GLY A C 1
ATOM 1429 O O . GLY A 1 182 ? 17.789 -1.142 16.157 1.00 10.89 381 GLY A O 1
ATOM 1430 N N . GLY A 1 183 ? 17.004 0.829 16.896 1.00 10.98 382 GLY A N 1
ATOM 1431 C CA . GLY A 1 183 ? 17.872 0.873 18.065 1.00 10.72 382 GLY A CA 1
ATOM 1432 C C . GLY A 1 183 ? 17.263 1.691 19.182 1.00 10.83 382 GLY A C 1
ATOM 1433 O O . GLY A 1 183 ? 16.187 2.281 19.024 1.00 10.49 382 GLY A O 1
ATOM 1434 N N . LYS A 1 184 ? 17.947 1.728 20.317 1.00 10.05 383 LYS A N 1
ATOM 1435 C CA . LYS A 1 184 ? 17.481 2.534 21.442 1.00 10.02 383 LYS A CA 1
ATOM 1436 C C . LYS A 1 184 ? 18.657 3.074 22.234 1.00 10.44 383 LYS A C 1
ATOM 1437 O O . LYS A 1 184 ? 19.692 2.421 22.330 1.00 10.57 383 LYS A O 1
ATOM 1443 N N . ARG A 1 18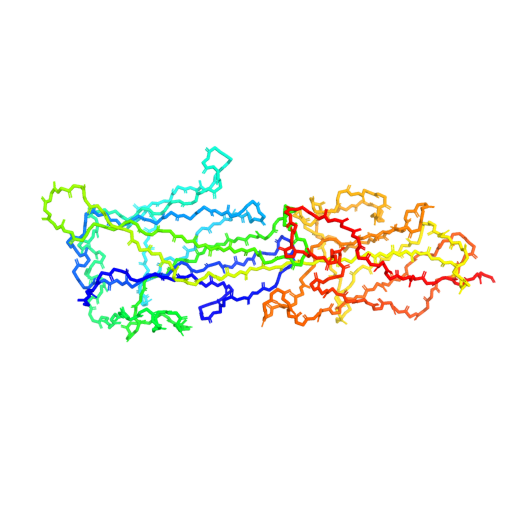5 ? 18.485 4.268 22.796 1.00 10.97 384 ARG A N 1
ATOM 1444 C CA . ARG A 1 185 ? 19.500 4.911 23.635 1.00 10.94 384 ARG A CA 1
ATOM 1445 C C . ARG A 1 185 ? 18.957 5.007 25.053 1.00 10.83 384 ARG A C 1
ATOM 1446 O O . ARG A 1 185 ? 17.762 5.179 25.245 1.00 11.08 384 ARG A O 1
ATOM 1454 N N . PHE A 1 186 ? 19.853 4.912 26.028 1.00 11.43 385 PHE A N 1
ATOM 1455 C CA . PHE A 1 186 ? 19.493 4.945 27.433 1.00 11.27 385 PHE A CA 1
ATOM 1456 C C . PHE A 1 186 ? 20.471 5.804 28.221 1.00 11.95 385 PHE A C 1
ATOM 1457 O O . PHE A 1 186 ? 21.635 5.949 27.847 1.00 11.42 385 PHE A O 1
ATOM 1465 N N . VAL A 1 187 ? 20.000 6.313 29.352 1.00 12.34 386 VAL A N 1
ATOM 1466 C CA . VAL A 1 187 ? 20.888 6.937 30.333 1.00 13.27 386 VAL A CA 1
ATOM 1467 C C . VAL A 1 187 ? 20.458 6.524 31.741 1.00 12.97 386 VAL A C 1
ATOM 1468 O O . VAL A 1 187 ? 19.260 6.575 32.085 1.00 12.79 386 VAL A O 1
ATOM 1472 N N . LYS A 1 188 ? 21.432 6.066 32.532 1.00 13.53 387 LYS A N 1
ATOM 1473 C CA . LYS A 1 188 ? 21.181 5.579 33.886 1.00 13.19 387 LYS A CA 1
ATOM 1474 C C . LYS A 1 188 ? 21.447 6.708 34.873 1.00 13.91 387 LYS A C 1
ATOM 1475 O O . LYS A 1 188 ? 22.506 7.317 34.838 1.00 13.87 387 LYS A O 1
ATOM 1481 N N . LYS A 1 189 ? 20.475 6.979 35.733 1.00 14.66 388 LYS A N 1
ATOM 1482 C CA . LYS A 1 189 ? 20.572 8.085 36.684 1.00 15.43 388 LYS A CA 1
ATOM 1483 C C . LYS A 1 189 ? 20.090 7.657 38.066 1.00 15.83 388 LYS A C 1
ATOM 1484 O O . LYS A 1 189 ? 19.553 6.562 38.240 1.00 15.69 388 LYS A O 1
ATOM 1490 N N . ASP A 1 190 ? 20.301 8.521 39.057 1.00 16.47 389 ASP A N 1
ATOM 1491 C CA . ASP A 1 190 ? 19.734 8.318 40.387 1.00 18.04 389 ASP A CA 1
ATOM 1492 C C . ASP A 1 190 ? 18.256 8.714 40.395 1.00 18.61 389 ASP A C 1
ATOM 1493 O O . ASP A 1 190 ? 17.730 9.161 39.377 1.00 18.75 389 ASP A O 1
ATOM 1498 N N . SER A 1 191 ? 17.594 8.595 41.542 1.00 19.74 390 SER A N 1
ATOM 1499 C CA . SER A 1 191 ? 16.133 8.725 41.600 1.00 21.02 390 SER A CA 1
ATOM 1500 C C . SER A 1 191 ? 15.606 10.125 41.284 1.00 21.83 390 SER A C 1
ATOM 1501 O O . SER A 1 191 ? 14.479 10.271 40.801 1.00 22.67 390 SER A O 1
ATOM 1504 N N . THR A 1 192 ? 16.408 11.146 41.562 1.00 22.55 391 THR A N 1
ATOM 1505 C CA . THR A 1 192 ? 15.979 12.526 41.328 1.00 23.50 391 THR A CA 1
ATOM 1506 C C . THR A 1 192 ? 16.564 13.061 40.024 1.00 23.83 391 THR A C 1
ATOM 1507 O O . THR A 1 192 ? 16.405 14.243 39.699 1.00 23.50 391 THR A O 1
ATOM 1511 N N . GLU A 1 193 ? 17.228 12.174 39.276 1.00 24.23 392 GLU A N 1
ATOM 1512 C CA . GLU A 1 193 ? 17.796 12.498 37.957 1.00 25.02 392 GLU A CA 1
ATOM 1513 C C . GLU A 1 193 ? 18.827 13.629 37.986 1.00 25.38 392 GLU A C 1
ATOM 1514 O O . GLU A 1 193 ? 18.949 14.393 37.028 1.00 25.59 392 GLU A O 1
ATOM 1520 N N . THR A 1 194 ? 19.567 13.725 39.088 1.00 25.57 393 THR A N 1
ATOM 1521 C CA . THR A 1 194 ? 20.614 14.742 39.226 1.00 26.13 393 THR A CA 1
ATOM 1522 C C . THR A 1 194 ? 21.984 14.275 38.763 1.00 25.65 393 THR A C 1
ATOM 1523 O O . THR A 1 194 ? 22.819 15.099 38.388 1.00 26.36 393 THR A O 1
ATOM 1527 N N . GLN A 1 195 ? 22.239 12.971 38.815 1.00 24.91 394 GLN A N 1
ATOM 1528 C CA . GLN A 1 195 ? 23.523 12.454 38.357 1.00 24.58 394 GLN A CA 1
ATOM 1529 C C . GLN A 1 195 ? 23.396 11.200 37.517 1.00 23.37 394 GLN A C 1
ATOM 1530 O O . GLN A 1 195 ? 22.440 10.438 37.660 1.00 23.06 394 GLN A O 1
ATOM 1536 N N . THR A 1 196 ? 24.378 11.002 36.651 1.00 22.20 395 THR A N 1
ATOM 1537 C CA . THR A 1 196 ? 24.464 9.806 35.832 1.00 21.10 395 THR A CA 1
ATOM 1538 C C . THR A 1 196 ? 25.246 8.752 36.601 1.00 20.45 395 THR A C 1
ATOM 1539 O O . THR A 1 196 ? 26.080 9.083 37.462 1.00 20.44 395 THR A O 1
ATOM 1543 N N . LEU A 1 197 ? 24.963 7.483 36.322 1.00 19.11 396 LEU A N 1
ATOM 1544 C CA . LEU A 1 197 ? 25.550 6.388 37.090 1.00 17.59 396 LEU A CA 1
ATOM 1545 C C . LEU A 1 197 ? 26.103 5.332 36.165 1.00 17.77 396 LEU A C 1
ATOM 1546 O O . LEU A 1 197 ? 25.401 4.848 35.269 1.00 17.32 396 LEU A O 1
ATOM 1551 N N . GLY A 1 198 ? 27.356 4.960 36.390 1.00 16.92 397 GLY A N 1
ATOM 1552 C CA . GLY A 1 198 ? 27.971 3.874 35.629 1.00 16.69 397 GLY A CA 1
ATOM 1553 C C . GLY A 1 198 ? 27.866 2.539 36.334 1.00 16.59 397 GLY A C 1
ATOM 1554 O O . GLY A 1 198 ? 27.659 2.482 37.553 1.00 16.59 397 GLY A O 1
ATOM 1555 N N . GLY A 1 199 ? 28.016 1.457 35.570 1.00 16.10 398 GLY A N 1
ATOM 1556 C CA . GLY A 1 199 ? 28.119 0.122 36.148 1.00 15.76 398 GLY A CA 1
ATOM 1557 C C . GLY A 1 199 ? 26.839 -0.655 36.371 1.00 15.93 398 GLY A C 1
ATOM 1558 O O . GLY A 1 199 ? 26.881 -1.769 36.878 1.00 16.37 398 GLY A O 1
ATOM 1559 N N . ALA A 1 200 ? 25.686 -0.080 36.025 1.00 15.37 399 ALA A N 1
ATOM 1560 C CA . ALA A 1 200 ? 24.441 -0.846 36.068 1.00 14.99 399 ALA A CA 1
ATOM 1561 C C . ALA A 1 200 ? 24.510 -1.860 34.947 1.00 14.80 399 ALA A C 1
ATOM 1562 O O . ALA A 1 200 ? 25.019 -1.551 33.866 1.00 15.28 399 ALA A O 1
ATOM 1564 N N . GLU A 1 201 ? 24.050 -3.080 35.207 1.00 14.40 400 GLU A N 1
ATOM 1565 C CA . GLU A 1 201 ? 24.010 -4.113 34.181 1.00 14.00 400 GLU A CA 1
ATOM 1566 C C . GLU A 1 201 ? 22.591 -4.625 33.948 1.00 13.90 400 GLU A C 1
ATOM 1567 O O . GLU A 1 201 ? 21.785 -4.718 34.892 1.00 13.37 400 GLU A O 1
ATOM 1573 N N . PHE A 1 202 ? 22.293 -4.937 32.678 1.00 13.05 401 PHE A N 1
ATOM 1574 C CA . PHE A 1 202 ? 20.952 -5.355 32.269 1.00 12.81 401 PHE A CA 1
ATOM 1575 C C . PHE A 1 202 ? 20.976 -6.520 31.290 1.00 12.84 401 PHE A C 1
ATOM 1576 O O . PHE A 1 202 ? 21.718 -6.491 30.298 1.00 14.17 401 PHE A O 1
ATOM 1584 N N . ASP A 1 203 ? 20.142 -7.528 31.549 1.00 13.03 402 ASP A N 1
ATOM 1585 C CA . ASP A 1 203 ? 19.807 -8.524 30.526 1.00 13.39 402 ASP A CA 1
ATOM 1586 C C . ASP A 1 203 ? 18.813 -7.937 29.527 1.00 12.66 402 ASP A C 1
ATOM 1587 O O . ASP A 1 203 ? 17.795 -7.365 29.921 1.00 13.25 402 ASP A O 1
ATOM 1592 N N . LEU A 1 204 ? 19.092 -8.112 28.240 1.00 12.58 403 LEU A N 1
ATOM 1593 C CA . LEU A 1 204 ? 18.158 -7.684 27.194 1.00 12.00 403 LEU A CA 1
ATOM 1594 C C . LEU A 1 204 ? 17.218 -8.824 26.822 1.00 11.96 403 LEU A C 1
ATOM 1595 O O . LEU A 1 204 ? 17.673 -9.936 26.475 1.00 11.46 403 LEU A O 1
ATOM 1600 N N . LEU A 1 205 ? 15.916 -8.542 26.901 1.00 11.64 404 LEU A N 1
ATOM 1601 C CA . LEU A 1 205 ? 14.868 -9.549 26.682 1.00 12.84 404 LEU A CA 1
ATOM 1602 C C . LEU A 1 205 ? 13.849 -9.100 25.628 1.00 13.19 404 LEU A C 1
ATOM 1603 O O . LEU A 1 205 ? 13.592 -7.905 25.453 1.00 12.42 404 LEU A O 1
ATOM 1608 N N . ALA A 1 206 ? 13.246 -10.074 24.949 1.00 13.60 405 ALA A N 1
ATOM 1609 C CA . ALA A 1 206 ? 12.056 -9.823 24.143 1.00 14.40 405 ALA A CA 1
ATOM 1610 C C . ALA A 1 206 ? 10.868 -9.540 25.063 1.00 15.35 405 ALA A C 1
ATOM 1611 O O . ALA A 1 206 ? 10.972 -9.696 26.288 1.00 15.65 405 ALA A O 1
ATOM 1613 N N . SER A 1 207 ? 9.742 -9.132 24.481 1.00 16.76 406 SER A N 1
ATOM 1614 C CA . SER A 1 207 ? 8.553 -8.774 25.263 1.00 18.84 406 SER A CA 1
ATOM 1615 C C . SER A 1 207 ? 8.038 -9.962 26.084 1.00 20.06 406 SER A C 1
ATOM 1616 O O . SER A 1 207 ? 7.482 -9.772 27.174 1.00 20.76 406 SER A O 1
ATOM 1619 N N . ASP A 1 208 ? 8.274 -11.167 25.565 1.00 21.24 407 ASP A N 1
ATOM 1620 C CA . ASP A 1 208 ? 7.841 -12.414 26.204 1.00 22.83 407 ASP A CA 1
ATOM 1621 C C . ASP A 1 208 ? 8.837 -12.941 27.238 1.00 23.15 407 ASP A C 1
ATOM 1622 O O . ASP A 1 208 ? 8.685 -14.059 27.750 1.00 24.37 407 ASP A O 1
ATOM 1627 N N . GLY A 1 209 ? 9.852 -12.137 27.540 1.00 23.13 408 GLY A N 1
ATOM 1628 C CA . GLY A 1 209 ? 10.826 -12.453 28.582 1.00 22.86 408 GLY A CA 1
ATOM 1629 C C . GLY A 1 209 ? 11.969 -13.345 28.139 1.00 22.65 408 GLY A C 1
ATOM 1630 O O . GLY A 1 209 ? 12.852 -13.661 28.928 1.00 22.42 408 GLY A O 1
ATOM 1631 N N . THR A 1 210 ? 11.964 -13.747 26.875 1.00 22.71 409 THR A N 1
ATOM 1632 C CA . THR A 1 210 ? 13.029 -14.585 26.362 1.00 23.30 409 THR A CA 1
ATOM 1633 C C . THR A 1 210 ? 14.243 -13.721 25.988 1.00 22.64 409 THR A C 1
ATOM 1634 O O . THR A 1 210 ? 14.091 -12.625 25.439 1.00 22.47 409 THR A O 1
ATOM 1638 N N . ALA A 1 211 ? 15.437 -14.206 26.310 1.00 21.63 410 ALA A N 1
ATOM 1639 C CA . ALA A 1 211 ? 16.655 -13.441 26.085 1.00 21.55 410 ALA A CA 1
ATOM 1640 C C . ALA A 1 211 ? 16.931 -13.265 24.608 1.00 21.29 410 ALA A C 1
ATOM 1641 O O . ALA A 1 211 ? 16.750 -14.195 23.807 1.00 21.45 410 ALA A O 1
ATOM 1643 N N . VAL A 1 212 ? 17.347 -12.055 24.254 1.00 20.30 411 VAL A N 1
ATOM 1644 C CA . VAL A 1 212 ? 17.915 -11.797 22.944 1.00 20.32 411 VAL A CA 1
ATOM 1645 C C . VAL A 1 212 ? 19.376 -12.256 22.978 1.00 20.73 411 VAL A C 1
ATOM 1646 O O . VAL A 1 212 ? 20.132 -11.908 23.897 1.00 20.37 411 VAL A O 1
ATOM 1650 N N . LYS A 1 213 ? 19.764 -13.048 21.985 1.00 21.51 412 LYS A N 1
ATOM 1651 C CA . LYS A 1 213 ? 21.106 -13.627 21.963 1.00 22.31 412 LYS A CA 1
ATOM 1652 C C . LYS A 1 213 ? 22.010 -12.907 20.984 1.00 22.31 412 LYS A C 1
ATOM 1653 O O . LYS A 1 213 ? 21.546 -12.399 19.947 1.00 22.49 412 LYS A O 1
ATOM 1659 N N . TRP A 1 214 ? 23.299 -12.868 21.324 1.00 22.58 413 TRP A N 1
ATOM 1660 C CA . TRP A 1 214 ? 24.320 -12.363 20.423 1.00 23.00 413 TRP A CA 1
ATOM 1661 C C . TRP A 1 214 ? 24.474 -13.275 19.226 1.00 23.61 413 TRP A C 1
ATOM 1662 O O . TRP A 1 214 ? 24.397 -14.510 19.337 1.00 24.07 413 TRP A O 1
ATOM 1673 N N . THR A 1 215 ? 24.681 -12.645 18.083 1.00 23.77 414 THR A N 1
ATOM 1674 C CA . THR A 1 215 ? 25.240 -13.318 16.919 1.00 23.87 414 THR A CA 1
ATOM 1675 C C . THR A 1 215 ? 26.486 -12.540 16.490 1.00 23.65 414 THR A C 1
ATOM 1676 O O . THR A 1 215 ? 26.709 -11.405 16.934 1.00 23.41 414 THR A O 1
ATOM 1680 N N . ASP A 1 216 ? 27.295 -13.142 15.619 1.00 23.62 415 ASP A N 1
ATOM 1681 C CA . ASP A 1 216 ? 28.436 -12.437 15.035 1.00 23.82 415 ASP A CA 1
ATOM 1682 C C . ASP A 1 216 ? 28.028 -11.087 14.426 1.00 23.35 415 ASP A C 1
ATOM 1683 O O . ASP A 1 216 ? 28.715 -10.077 14.612 1.00 23.09 415 ASP A O 1
ATOM 1688 N N . ALA A 1 217 ? 26.900 -11.066 13.720 1.00 23.17 416 ALA A N 1
ATOM 1689 C CA . ALA A 1 217 ? 26.419 -9.832 13.071 1.00 22.98 416 ALA A CA 1
ATOM 1690 C C . ALA A 1 217 ? 25.986 -8.743 14.073 1.00 22.93 416 ALA A C 1
ATOM 1691 O O . ALA A 1 217 ? 26.257 -7.555 13.870 1.00 22.31 416 ALA A O 1
ATOM 1693 N N . LEU A 1 218 ? 25.305 -9.151 15.144 1.00 23.12 417 LEU A N 1
ATOM 1694 C CA . LEU A 1 218 ? 24.894 -8.201 16.186 1.00 23.36 417 LEU A CA 1
ATOM 1695 C C . LEU A 1 218 ? 26.097 -7.644 16.938 1.00 23.10 417 LEU A C 1
ATOM 1696 O O . LEU A 1 218 ? 26.129 -6.457 17.292 1.00 22.75 417 LEU A O 1
ATOM 1701 N N . ILE A 1 219 ? 27.092 -8.500 17.164 1.00 23.03 418 ILE A N 1
ATOM 1702 C CA . ILE A 1 219 ? 28.338 -8.082 17.806 1.00 22.73 418 ILE A CA 1
ATOM 1703 C C . ILE A 1 219 ? 29.013 -6.985 16.967 1.00 22.29 418 ILE A C 1
ATOM 1704 O O . ILE A 1 219 ? 29.465 -5.961 17.494 1.00 22.42 418 ILE A O 1
ATOM 1709 N N . LYS A 1 220 ? 29.036 -7.189 15.651 1.00 22.07 419 LYS A N 1
ATOM 1710 C CA . LYS A 1 220 ? 29.640 -6.233 14.734 1.00 21.81 419 LYS A CA 1
ATOM 1711 C C . LYS A 1 220 ? 28.918 -4.881 14.717 1.00 20.94 419 LYS A C 1
ATOM 1712 O O . LYS A 1 220 ? 29.522 -3.862 14.406 1.00 20.74 419 LYS A O 1
ATOM 1718 N N . ALA A 1 221 ? 27.632 -4.883 15.084 1.00 20.10 420 ALA A N 1
ATOM 1719 C CA . ALA A 1 221 ? 26.798 -3.676 15.124 1.00 19.57 420 ALA A CA 1
ATOM 1720 C C . ALA A 1 221 ? 26.850 -2.934 16.469 1.00 19.31 420 ALA A C 1
ATOM 1721 O O . ALA A 1 221 ? 26.376 -1.802 16.596 1.00 20.02 420 ALA A O 1
ATOM 1723 N N . ASN A 1 222 ? 27.402 -3.594 17.470 1.00 18.83 421 ASN A N 1
ATOM 1724 C CA . ASN A 1 222 ? 27.495 -3.027 18.800 1.00 19.23 421 ASN A CA 1
ATOM 1725 C C . ASN A 1 222 ? 28.941 -3.116 19.274 1.00 19.74 421 ASN A C 1
ATOM 1726 O O . ASN A 1 222 ? 29.274 -3.939 20.126 1.00 19.60 421 ASN A O 1
ATOM 1731 N N . THR A 1 223 ? 29.781 -2.251 18.712 1.00 21.37 422 THR A N 1
ATOM 1732 C CA . THR A 1 223 ? 31.235 -2.296 18.934 1.00 22.99 422 THR A CA 1
ATOM 1733 C C . THR A 1 223 ? 31.719 -1.557 20.164 1.00 22.83 422 THR A C 1
ATOM 1734 O O . THR A 1 223 ? 32.867 -1.764 20.593 1.00 24.02 422 THR A O 1
ATOM 1738 N N . ASN A 1 224 ? 30.883 -0.682 20.723 1.00 22.13 423 ASN A N 1
ATOM 1739 C CA . ASN A 1 224 ? 31.299 0.077 21.889 1.00 21.74 423 ASN A CA 1
ATOM 1740 C C . ASN A 1 224 ? 31.277 -0.804 23.132 1.00 21.45 423 ASN A C 1
ATOM 1741 O O . ASN A 1 224 ? 30.217 -1.034 23.730 1.00 20.90 423 ASN A O 1
ATOM 1746 N N . LYS A 1 225 ? 32.455 -1.291 23.522 1.00 21.05 424 LYS A N 1
ATOM 1747 C CA . LYS A 1 225 ? 32.544 -2.216 24.657 1.00 21.14 424 LYS A CA 1
ATOM 1748 C C . LYS A 1 225 ? 32.157 -1.589 25.998 1.00 20.02 424 LYS A C 1
ATOM 1749 O O . LYS A 1 225 ? 31.905 -2.311 26.960 1.00 19.63 424 LYS A O 1
ATOM 1755 N N . ASN A 1 226 ? 32.102 -0.258 26.064 1.00 19.58 425 ASN A N 1
ATOM 1756 C CA . ASN A 1 226 ? 31.655 0.418 27.279 1.00 19.64 425 ASN A CA 1
ATOM 1757 C C . ASN A 1 226 ? 30.203 0.115 27.600 1.00 19.06 425 ASN A C 1
ATOM 1758 O O . ASN A 1 226 ? 29.779 0.231 28.750 1.00 18.97 425 ASN A O 1
ATOM 1763 N N . TYR A 1 227 ? 29.445 -0.269 26.578 1.00 18.06 426 TYR A N 1
ATOM 1764 C CA . TYR A 1 227 ? 28.022 -0.521 26.745 1.00 16.87 426 TYR A CA 1
ATOM 1765 C C . TYR A 1 227 ? 27.680 -1.984 26.963 1.00 17.02 426 TYR A C 1
ATOM 1766 O O . TYR A 1 227 ? 26.502 -2.321 27.083 1.00 16.29 426 TYR A O 1
ATOM 1775 N N . ILE A 1 228 ? 28.692 -2.848 27.005 1.00 17.36 427 ILE A N 1
ATOM 1776 C CA . ILE A 1 228 ? 28.464 -4.292 27.054 1.00 18.76 427 ILE A CA 1
ATOM 1777 C C . ILE A 1 228 ? 28.964 -4.852 28.383 1.00 19.37 427 ILE A C 1
ATOM 1778 O O . ILE A 1 228 ? 30.122 -4.636 28.753 1.00 19.09 427 ILE A O 1
ATOM 1783 N N . ALA A 1 229 ? 28.084 -5.545 29.100 1.00 20.16 428 ALA A N 1
ATOM 1784 C CA . ALA A 1 229 ? 28.450 -6.219 30.343 1.00 21.27 428 ALA A CA 1
ATOM 1785 C C . ALA A 1 229 ? 29.200 -7.508 30.023 1.00 22.69 428 ALA A C 1
ATOM 1786 O O . ALA A 1 229 ? 28.642 -8.439 29.430 1.00 22.52 428 ALA A O 1
ATOM 1788 N N . GLY A 1 230 ? 30.475 -7.540 30.396 1.00 24.09 429 GLY A N 1
ATOM 1789 C CA . GLY A 1 230 ? 31.314 -8.714 30.186 1.00 25.98 429 GLY A CA 1
ATOM 1790 C C . GLY A 1 230 ? 31.692 -8.884 28.732 1.00 27.00 429 GLY A C 1
ATOM 1791 O O . GLY A 1 230 ? 31.818 -7.912 27.988 1.00 27.43 429 GLY A O 1
ATOM 1792 N N . GLU A 1 231 ? 31.856 -10.133 28.316 1.00 28.28 430 GLU A N 1
ATOM 1793 C CA . GLU A 1 231 ? 32.318 -10.412 26.976 1.00 29.34 430 GLU A CA 1
ATOM 1794 C C . GLU A 1 231 ? 31.161 -10.913 26.128 1.00 29.97 430 GLU A C 1
ATOM 1795 O O . GLU A 1 231 ? 30.411 -11.801 26.546 1.00 30.64 430 GLU A O 1
ATOM 1801 N N . ALA A 1 232 ? 31.012 -10.319 24.950 1.00 30.26 431 ALA A N 1
ATOM 1802 C CA . ALA A 1 232 ? 29.953 -10.683 24.016 1.00 30.88 431 ALA A CA 1
ATOM 1803 C C . ALA A 1 232 ? 30.425 -11.776 23.063 1.00 31.31 431 ALA A C 1
ATOM 1804 O O . ALA A 1 232 ? 31.371 -11.569 22.290 1.00 31.19 431 ALA A O 1
ATOM 1806 N N . VAL A 1 233 ? 29.765 -12.936 23.128 1.00 31.58 432 VAL A N 1
ATOM 1807 C CA . VAL A 1 233 ? 30.022 -14.045 22.199 1.00 31.92 432 VAL A CA 1
ATOM 1808 C C . VAL A 1 233 ? 28.721 -14.693 21.735 1.00 31.84 432 VAL A C 1
ATOM 1809 O O . VAL A 1 233 ? 27.807 -14.907 22.538 1.00 32.09 432 VAL A O 1
ATOM 1813 N N . THR A 1 234 ? 28.669 -15.022 20.442 1.00 31.55 433 THR A N 1
ATOM 1814 C CA . THR A 1 234 ? 27.521 -15.675 19.796 1.00 31.14 433 THR A CA 1
ATOM 1815 C C . THR A 1 234 ? 26.928 -16.835 20.601 1.00 30.43 433 THR A C 1
ATOM 1816 O O . THR A 1 234 ? 27.659 -17.688 21.121 1.00 30.20 433 THR A O 1
ATOM 1820 N N . GLY A 1 235 ? 25.598 -16.831 20.713 1.00 29.58 434 GLY A N 1
ATOM 1821 C CA . GLY A 1 235 ? 24.847 -17.908 21.361 1.00 28.47 434 GLY A CA 1
ATOM 1822 C C . GLY A 1 235 ? 24.514 -17.633 22.813 1.00 27.54 434 GLY A C 1
ATOM 1823 O O . GLY A 1 235 ? 23.713 -18.349 23.417 1.00 27.48 434 GLY A O 1
ATOM 1824 N N . GLN A 1 236 ? 25.135 -16.596 23.372 1.00 26.00 435 GLN A N 1
ATOM 1825 C CA . GLN A 1 236 ? 24.928 -16.222 24.769 1.00 25.05 435 GLN A CA 1
ATOM 1826 C C . GLN A 1 236 ? 23.972 -15.028 24.887 1.00 23.53 435 GLN A C 1
ATOM 1827 O O . GLN A 1 236 ? 23.841 -14.258 23.939 1.00 22.81 435 GLN A O 1
ATOM 1833 N N . PRO A 1 237 ? 23.300 -14.879 26.049 1.00 22.36 436 PRO A N 1
ATOM 1834 C CA . PRO A 1 237 ? 22.346 -13.764 26.181 1.00 21.62 436 PRO A CA 1
ATOM 1835 C C . PRO A 1 237 ? 23.037 -12.402 26.092 1.00 20.66 436 PRO A C 1
ATOM 1836 O O . PRO A 1 237 ? 24.195 -12.257 26.520 1.00 20.74 436 PRO A O 1
ATOM 1840 N N . ILE A 1 238 ? 22.336 -11.417 25.533 1.00 19.22 437 ILE A N 1
ATOM 1841 C CA . ILE A 1 238 ? 22.856 -10.044 25.468 1.00 17.87 437 ILE A CA 1
ATOM 1842 C C . ILE A 1 238 ? 22.714 -9.384 26.836 1.00 17.17 437 ILE A C 1
ATOM 1843 O O . ILE A 1 238 ? 21.633 -9.366 27.423 1.00 16.85 437 ILE A O 1
ATOM 1848 N N . LYS A 1 239 ? 23.824 -8.856 27.341 1.00 17.07 438 LYS A N 1
ATOM 1849 C CA . LYS A 1 239 ? 23.837 -8.156 28.622 1.00 17.31 438 LYS A CA 1
ATOM 1850 C C . LYS A 1 239 ? 24.544 -6.830 28.399 1.00 16.45 438 LYS A C 1
ATOM 1851 O O . LYS A 1 239 ? 25.627 -6.799 27.832 1.00 17.25 438 LYS A O 1
ATOM 1857 N N . LEU A 1 240 ? 23.908 -5.743 28.827 1.00 15.79 439 LEU A N 1
ATOM 1858 C CA . LEU A 1 240 ? 24.392 -4.385 28.581 1.00 15.03 439 LEU A CA 1
ATOM 1859 C C . LEU A 1 240 ? 24.813 -3.719 29.887 1.00 15.35 439 LEU A C 1
ATOM 1860 O O . LEU A 1 240 ? 24.470 -4.201 30.966 1.00 14.77 439 LEU A O 1
ATOM 1865 N N . LYS A 1 241 ? 25.552 -2.617 29.782 1.00 15.63 440 LYS A N 1
ATOM 1866 C CA . LYS A 1 241 ? 26.138 -1.954 30.945 1.00 16.04 440 LYS A CA 1
ATOM 1867 C C . LYS A 1 241 ? 26.094 -0.440 30.743 1.00 15.19 440 LYS A C 1
ATOM 1868 O O . LYS A 1 241 ? 26.315 0.045 29.637 1.00 15.12 440 LYS A O 1
ATOM 1874 N N . SER A 1 242 ? 25.807 0.317 31.798 1.00 15.20 441 SER A N 1
ATOM 1875 C CA . SER A 1 242 ? 25.934 1.763 31.677 1.00 15.35 441 SER A CA 1
ATOM 1876 C C . SER A 1 242 ? 27.403 2.179 31.796 1.00 15.62 441 SER A C 1
ATOM 1877 O O . SER A 1 242 ? 28.142 1.676 32.664 1.00 15.54 441 SER A O 1
ATOM 1880 N N . HIS A 1 243 ? 27.808 3.077 30.902 1.00 16.03 442 HIS A N 1
ATOM 1881 C CA . HIS A 1 243 ? 29.158 3.644 30.879 1.00 17.35 442 HIS A CA 1
ATOM 1882 C C . HIS A 1 243 ? 29.281 4.687 32.003 1.00 17.48 442 HIS A C 1
ATOM 1883 O O . HIS A 1 243 ? 28.297 5.028 32.670 1.00 17.17 442 HIS A O 1
ATOM 1890 N N . THR A 1 244 ? 30.490 5.187 32.219 1.00 18.45 443 THR A N 1
ATOM 1891 C CA . THR A 1 244 ? 30.749 6.120 33.317 1.00 19.18 443 THR A CA 1
ATOM 1892 C C . THR A 1 244 ? 30.025 7.465 33.179 1.00 19.37 443 THR A C 1
ATOM 1893 O O . THR A 1 244 ? 30.023 8.257 34.119 1.00 20.32 443 THR A O 1
ATOM 1897 N N . ASP A 1 245 ? 29.437 7.722 32.005 1.00 18.90 444 ASP A N 1
ATOM 1898 C CA . ASP A 1 245 ? 28.585 8.901 31.773 1.00 19.02 444 ASP A CA 1
ATOM 1899 C C . ASP A 1 245 ? 27.096 8.537 31.835 1.00 18.19 444 ASP A C 1
ATOM 1900 O O . ASP A 1 245 ? 26.231 9.329 31.449 1.00 19.01 444 ASP A O 1
ATOM 1905 N N . GLY A 1 246 ? 26.809 7.336 32.331 1.00 17.25 445 GLY A N 1
ATOM 1906 C CA . GLY A 1 246 ? 25.437 6.854 32.471 1.00 16.18 445 GLY A CA 1
ATOM 1907 C C . GLY A 1 246 ? 24.856 6.249 31.199 1.00 15.81 445 GLY A C 1
ATOM 1908 O O . GLY A 1 246 ? 23.839 5.568 31.259 1.00 15.13 445 GLY A O 1
ATOM 1909 N N . THR A 1 247 ? 25.515 6.458 30.057 1.00 15.16 446 THR A N 1
ATOM 1910 C CA . THR A 1 247 ? 24.883 6.082 28.780 1.00 14.99 446 THR A CA 1
ATOM 1911 C C . THR A 1 247 ? 25.123 4.635 28.376 1.00 14.16 446 THR A C 1
ATOM 1912 O O . THR A 1 247 ? 26.099 4.004 28.788 1.00 14.15 446 THR A O 1
ATOM 1916 N N . PHE A 1 248 ? 24.192 4.117 27.579 1.00 13.17 447 PHE A N 1
ATOM 1917 C CA . PHE A 1 248 ? 24.392 2.896 26.828 1.00 12.34 447 PHE A CA 1
ATOM 1918 C C . PHE A 1 248 ? 23.345 2.805 25.732 1.00 12.50 447 PHE A C 1
ATOM 1919 O O . PHE A 1 248 ? 22.403 3.601 25.710 1.00 11.95 447 PHE A O 1
ATOM 1927 N N . GLU A 1 249 ? 23.535 1.856 24.824 1.00 12.18 448 GLU A N 1
ATOM 1928 C CA . GLU A 1 249 ? 22.687 1.740 23.632 1.00 12.34 448 GLU A CA 1
ATOM 1929 C C . GLU A 1 249 ? 22.571 0.292 23.192 1.00 12.19 448 GLU A C 1
ATOM 1930 O O . GLU A 1 249 ? 23.393 -0.546 23.560 1.00 11.97 448 GLU A O 1
ATOM 1936 N N . ILE A 1 250 ? 21.535 -0.007 22.406 1.00 11.56 449 ILE A N 1
ATOM 1937 C CA . ILE A 1 250 ? 21.478 -1.269 21.678 1.00 11.29 449 ILE A CA 1
ATOM 1938 C C . ILE A 1 250 ? 21.133 -0.923 20.231 1.00 11.70 449 ILE A C 1
ATOM 1939 O O . ILE A 1 250 ? 20.218 -0.131 19.977 1.00 11.67 449 ILE A O 1
ATOM 1944 N N . LYS A 1 251 ? 21.868 -1.512 19.293 1.00 11.51 450 LYS A N 1
ATOM 1945 C CA . LYS A 1 251 ? 21.672 -1.226 17.872 1.00 11.40 450 LYS A CA 1
ATOM 1946 C C . LYS A 1 251 ? 21.289 -2.487 17.116 1.00 11.73 450 LYS A C 1
ATOM 1947 O O . LYS A 1 251 ? 21.925 -3.535 17.264 1.00 12.83 450 LYS A O 1
ATOM 1953 N N . GLY A 1 252 ? 20.231 -2.385 16.324 1.00 11.35 451 GLY A N 1
ATOM 1954 C CA . GLY A 1 252 ? 19.894 -3.458 15.401 1.00 11.14 451 GLY A CA 1
ATOM 1955 C C . GLY A 1 252 ? 18.816 -4.422 15.850 1.00 11.36 451 GLY A C 1
ATOM 1956 O O . GLY A 1 252 ? 18.885 -5.610 15.552 1.00 11.61 451 GLY A O 1
ATOM 1957 N N . LEU A 1 253 ? 17.823 -3.930 16.586 1.00 11.26 452 LEU A N 1
ATOM 1958 C CA . LEU A 1 253 ? 16.663 -4.750 16.912 1.00 11.18 452 LEU A CA 1
ATOM 1959 C C . LEU A 1 253 ? 15.473 -4.503 15.990 1.00 11.06 452 LEU A C 1
ATOM 1960 O O . LEU A 1 253 ? 15.184 -3.362 15.619 1.00 11.65 452 LEU A O 1
ATOM 1965 N N . ALA A 1 254 ? 14.749 -5.578 15.680 1.00 11.11 453 ALA A N 1
ATOM 1966 C CA . ALA A 1 254 ? 13.569 -5.485 14.817 1.00 10.27 453 ALA A CA 1
ATOM 1967 C C . ALA A 1 254 ? 12.510 -4.549 15.382 1.00 10.74 453 ALA A C 1
ATOM 1968 O O . ALA A 1 254 ? 12.297 -4.506 16.585 1.00 9.98 453 ALA A O 1
ATOM 1970 N N . TYR A 1 255 ? 11.838 -3.818 14.502 1.00 10.68 454 TYR A N 1
ATOM 1971 C CA . TYR A 1 255 ? 10.586 -3.138 14.855 1.00 10.05 454 TYR A CA 1
ATOM 1972 C C . TYR A 1 255 ? 9.781 -3.154 13.557 1.00 9.75 454 TYR A C 1
ATOM 1973 O O . TYR A 1 255 ? 10.335 -3.474 12.490 1.00 9.82 454 TYR A O 1
ATOM 1982 N N . ALA A 1 256 ? 8.496 -2.821 13.625 1.00 9.23 455 ALA A N 1
ATOM 1983 C CA . ALA A 1 256 ? 7.641 -2.822 12.428 1.00 9.17 455 ALA A CA 1
ATOM 1984 C C . ALA A 1 256 ? 7.841 -4.112 11.612 1.00 9.71 455 ALA A C 1
ATOM 1985 O O . ALA A 1 256 ? 8.113 -4.085 10.406 1.00 9.92 455 ALA A O 1
ATOM 1987 N N . VAL A 1 257 ? 7.710 -5.243 12.306 1.00 10.23 456 VAL A N 1
ATOM 1988 C CA . VAL A 1 257 ? 8.021 -6.559 11.782 1.00 10.69 456 VAL A CA 1
ATOM 1989 C C . VAL A 1 257 ? 7.298 -6.858 10.455 1.00 10.76 456 VAL A C 1
ATOM 1990 O O . VAL A 1 257 ? 7.922 -7.359 9.500 1.00 10.82 456 VAL A O 1
ATOM 1994 N N . ASP A 1 258 ? 6.000 -6.537 10.406 1.00 10.74 457 ASP A N 1
ATOM 1995 C CA . ASP A 1 258 ? 5.182 -6.712 9.203 1.00 10.54 457 ASP A CA 1
ATOM 1996 C C . ASP A 1 258 ? 4.562 -5.385 8.752 1.00 10.77 457 ASP A C 1
ATOM 1997 O O . ASP A 1 258 ? 3.349 -5.287 8.506 1.00 11.09 457 ASP A O 1
ATOM 2002 N N . ALA A 1 259 ? 5.398 -4.363 8.646 1.00 10.56 458 ALA A N 1
ATOM 2003 C CA . ALA A 1 259 ? 4.940 -3.032 8.276 1.00 11.31 458 ALA A CA 1
ATOM 2004 C C . ALA A 1 259 ? 6.101 -2.274 7.653 1.00 11.68 458 ALA A C 1
ATOM 2005 O O . ALA A 1 259 ? 7.232 -2.781 7.603 1.00 11.56 458 ALA A O 1
ATOM 2007 N N . ASN A 1 260 ? 5.822 -1.071 7.158 1.00 11.43 459 ASN A N 1
ATOM 2008 C CA . ASN A 1 260 ? 6.887 -0.261 6.561 1.00 11.89 459 ASN A CA 1
ATOM 2009 C C . ASN A 1 260 ? 7.779 0.364 7.628 1.00 11.49 459 ASN A C 1
ATOM 2010 O O . ASN A 1 260 ? 7.584 0.110 8.824 1.00 12.12 459 ASN A O 1
ATOM 2015 N N . ALA A 1 261 ? 8.776 1.135 7.204 1.00 12.16 460 ALA A N 1
A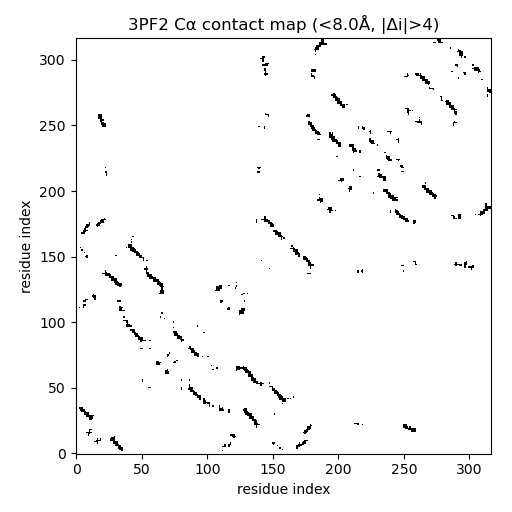TOM 2016 C CA . ALA A 1 261 ? 9.789 1.662 8.120 1.00 12.22 460 ALA A CA 1
ATOM 2017 C C . ALA A 1 261 ? 9.231 2.674 9.139 1.00 12.66 460 ALA A C 1
ATOM 2018 O O . ALA A 1 261 ? 9.887 2.956 10.142 1.00 11.96 460 ALA A O 1
ATOM 2020 N N . GLU A 1 262 ? 8.031 3.195 8.867 1.00 13.75 461 GLU A N 1
ATOM 2021 C CA . GLU A 1 262 ? 7.299 4.059 9.798 1.00 14.78 461 GLU A CA 1
ATOM 2022 C C . GLU A 1 262 ? 6.332 3.298 10.708 1.00 14.49 461 GLU A C 1
ATOM 2023 O O . GLU A 1 262 ? 5.562 3.922 11.464 1.00 14.20 461 GLU A O 1
ATOM 2029 N N . GLY A 1 263 ? 6.368 1.964 10.635 1.00 13.90 462 GLY A N 1
ATOM 2030 C CA . GLY A 1 263 ? 5.372 1.088 11.263 1.00 13.84 462 GLY A CA 1
ATOM 2031 C C . GLY A 1 263 ? 5.502 0.833 12.754 1.00 14.37 462 GLY A C 1
ATOM 2032 O O . GL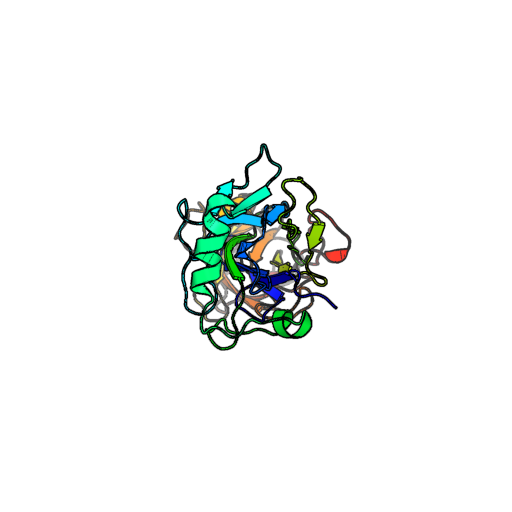Y A 1 263 ? 6.390 1.376 13.412 1.00 14.14 462 GLY A O 1
ATOM 2033 N N . THR A 1 264 ? 4.618 -0.015 13.275 1.00 13.81 463 THR A N 1
ATOM 2034 C CA . THR A 1 264 ? 4.437 -0.132 14.734 1.00 14.88 463 THR A CA 1
ATOM 2035 C C . THR A 1 264 ? 5.703 -0.542 15.492 1.00 13.50 463 THR A C 1
ATOM 2036 O O . THR A 1 264 ? 6.393 -1.500 15.130 1.00 13.55 463 THR A O 1
ATOM 2040 N N . ALA A 1 265 ? 5.962 0.210 16.554 1.00 12.89 464 ALA A N 1
ATOM 2041 C CA . ALA A 1 265 ? 7.084 -0.046 17.448 1.00 11.70 464 ALA A CA 1
ATOM 2042 C C . ALA A 1 265 ? 6.965 -1.414 18.121 1.00 12.38 464 ALA A C 1
ATOM 2043 O O . ALA A 1 265 ? 5.859 -1.967 18.260 1.00 12.18 464 ALA A O 1
ATOM 2045 N N . VAL A 1 266 ? 8.113 -1.963 18.521 1.00 10.72 465 VAL A N 1
ATOM 2046 C CA . VAL A 1 266 ? 8.175 -3.243 19.223 1.00 11.56 465 VAL A CA 1
ATOM 2047 C C . VAL A 1 266 ? 8.740 -3.027 20.619 1.00 11.54 465 VAL A C 1
ATOM 2048 O O . VAL A 1 266 ? 9.715 -2.299 20.788 1.00 11.68 465 VAL A O 1
ATOM 2052 N N . THR A 1 267 ? 8.117 -3.680 21.600 1.00 11.80 466 THR A N 1
ATOM 2053 C CA . THR A 1 267 ? 8.553 -3.603 22.990 1.00 12.30 466 THR A CA 1
ATOM 2054 C C . THR A 1 267 ? 9.629 -4.636 23.291 1.00 11.62 466 THR A C 1
ATOM 2055 O O . THR A 1 267 ? 9.530 -5.798 22.895 1.00 10.94 466 THR A O 1
ATOM 2059 N N . TYR A 1 268 ? 10.663 -4.192 24.001 1.00 11.44 467 TYR A N 1
ATOM 2060 C CA . TYR A 1 268 ? 11.665 -5.094 24.564 1.00 10.88 467 TYR A CA 1
ATOM 2061 C C . TYR A 1 268 ? 11.785 -4.758 26.047 1.00 11.63 467 TYR A C 1
ATOM 2062 O O . TYR A 1 268 ? 11.179 -3.810 26.523 1.00 11.27 467 TYR A O 1
ATOM 2071 N N . LYS A 1 269 ? 12.536 -5.563 26.778 1.00 11.83 468 LYS A N 1
ATOM 2072 C CA . LYS A 1 269 ? 12.667 -5.350 28.222 1.00 12.25 468 LYS A CA 1
ATOM 2073 C C . LYS A 1 269 ? 14.114 -5.387 28.654 1.00 11.62 468 LYS A C 1
ATOM 2074 O O . LYS A 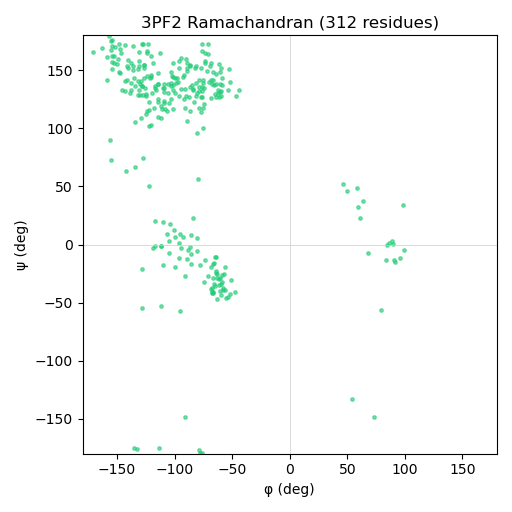1 269 ? 14.939 -6.066 28.042 1.00 11.33 468 LYS A O 1
ATOM 2080 N N . LEU A 1 270 ? 14.426 -4.651 29.718 1.00 11.43 469 LEU A N 1
ATOM 2081 C CA . LEU A 1 270 ? 15.728 -4.808 30.379 1.00 11.67 469 LEU A CA 1
ATOM 2082 C C . LEU A 1 270 ? 15.472 -5.325 31.789 1.00 11.99 469 LEU A C 1
ATOM 2083 O O . LEU A 1 270 ? 14.578 -4.837 32.464 1.00 12.22 469 LEU A O 1
ATOM 2088 N N . LYS A 1 271 ? 16.217 -6.345 32.195 1.00 12.22 470 LYS A N 1
ATOM 2089 C CA . LYS A 1 271 ? 16.190 -6.785 33.590 1.00 12.68 470 LYS A CA 1
ATOM 2090 C C . LYS A 1 271 ? 17.493 -6.344 34.236 1.00 12.24 470 LYS A C 1
ATOM 2091 O O . LYS A 1 271 ? 18.569 -6.811 33.861 1.00 11.79 470 LYS A O 1
ATOM 2097 N N . GLU A 1 272 ? 17.396 -5.447 35.212 1.00 12.73 471 GLU A N 1
ATOM 2098 C CA . GLU A 1 272 ? 18.578 -4.961 3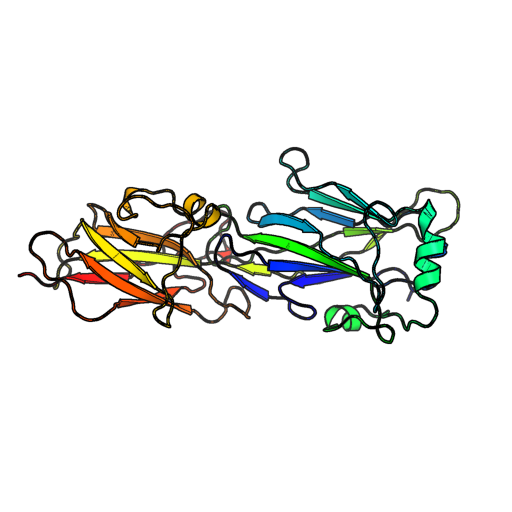5.894 1.00 13.40 471 GLU A CA 1
ATOM 2099 C C . GLU A 1 272 ? 19.086 -6.046 36.838 1.00 14.23 471 GLU A C 1
ATOM 2100 O O . GLU A 1 272 ? 18.351 -6.499 37.724 1.00 15.00 471 GLU A O 1
ATOM 2106 N N . THR A 1 273 ? 20.329 -6.462 36.611 1.00 14.42 472 THR A N 1
ATOM 2107 C CA . THR A 1 273 ? 20.946 -7.558 37.360 1.00 15.08 472 THR A CA 1
ATOM 2108 C C . THR A 1 273 ? 22.056 -7.052 38.280 1.00 15.53 472 THR A C 1
ATOM 2109 O O . THR A 1 273 ? 22.482 -7.754 39.202 1.00 15.77 472 THR A O 1
ATOM 2113 N N . LYS A 1 274 ? 22.544 -5.842 38.016 1.00 16.45 473 LYS A N 1
ATOM 2114 C CA . LYS A 1 274 ? 23.543 -5.199 38.876 1.00 16.72 473 LYS A CA 1
ATOM 2115 C C . LYS A 1 274 ? 23.232 -3.719 38.914 1.00 16.79 473 LYS A C 1
ATOM 2116 O O . LYS A 1 274 ? 23.004 -3.119 37.868 1.00 16.80 473 LYS A O 1
ATOM 2122 N N . ALA A 1 275 ? 23.206 -3.145 40.116 1.00 16.62 474 ALA A N 1
ATOM 2123 C CA . ALA A 1 275 ? 22.976 -1.716 40.292 1.00 16.65 474 ALA A CA 1
ATOM 2124 C C . ALA A 1 275 ? 24.316 -0.991 40.415 1.00 17.04 474 ALA A C 1
ATOM 2125 O O . ALA A 1 275 ? 25.325 -1.621 40.753 1.00 17.04 474 ALA A O 1
ATOM 2127 N N . PRO A 1 276 ? 24.339 0.327 40.136 1.00 17.56 475 PRO A N 1
ATOM 2128 C CA . PRO A 1 276 ? 25.560 1.098 40.379 1.00 18.10 475 PRO A CA 1
ATOM 2129 C C . PRO A 1 276 ? 25.928 1.022 41.850 1.00 18.71 475 PRO A C 1
ATOM 2130 O O . PRO A 1 276 ? 25.055 0.849 42.698 1.00 18.51 475 PRO A O 1
ATOM 2134 N N . GLU A 1 277 ? 27.215 1.137 42.153 1.00 20.02 476 GLU A N 1
ATOM 2135 C CA . GLU A 1 277 ? 27.663 1.114 43.544 1.00 21.15 476 GLU A CA 1
ATOM 2136 C C . GLU A 1 277 ? 26.807 2.014 44.429 1.00 20.51 476 GLU A C 1
ATOM 2137 O O . GLU A 1 277 ? 26.601 3.190 44.118 1.00 21.43 476 GLU A O 1
ATOM 2143 N N . GLY A 1 278 ? 26.312 1.450 45.524 1.00 20.45 477 GLY A N 1
ATOM 2144 C CA . GLY A 1 278 ? 25.524 2.199 46.497 1.00 20.06 477 GLY A CA 1
ATOM 2145 C C . GLY A 1 278 ? 24.029 2.237 46.230 1.00 19.37 477 GLY A C 1
ATOM 2146 O O . GLY A 1 278 ? 23.294 2.897 46.963 1.00 19.62 477 GLY A O 1
ATOM 2147 N N . TYR A 1 279 ? 23.577 1.539 45.182 1.00 18.36 478 TYR A N 1
ATOM 2148 C CA . TYR A 1 279 ? 22.168 1.539 44.787 1.00 17.38 478 TYR A CA 1
ATOM 2149 C C . TYR A 1 279 ? 21.602 0.133 44.816 1.00 16.95 478 TYR A C 1
ATOM 2150 O O . TYR A 1 279 ? 22.353 -0.837 44.797 1.00 17.14 478 TYR A O 1
ATOM 2159 N N . VAL A 1 280 ? 20.279 0.036 44.841 1.00 16.50 479 VAL A N 1
ATOM 2160 C CA . VAL A 1 280 ? 19.617 -1.266 44.934 1.00 16.53 479 VAL A CA 1
ATOM 2161 C C . VAL A 1 280 ? 19.192 -1.794 43.573 1.00 15.86 479 VAL A C 1
ATOM 2162 O O . VAL A 1 280 ? 18.931 -1.032 42.657 1.00 15.66 479 VAL A O 1
ATOM 2166 N N . ILE A 1 281 ? 19.140 -3.113 43.457 1.00 15.29 480 ILE A N 1
ATOM 2167 C CA . ILE A 1 281 ? 18.586 -3.756 42.284 1.00 15.00 480 ILE A CA 1
ATOM 2168 C C . ILE A 1 281 ? 17.059 -3.669 42.363 1.00 15.04 480 ILE A C 1
ATOM 2169 O O . ILE A 1 281 ? 16.457 -4.069 43.366 1.00 14.77 480 ILE A O 1
ATOM 2174 N N . PRO A 1 282 ? 16.407 -3.145 41.309 1.00 15.36 481 PRO A N 1
ATOM 2175 C CA . PRO A 1 282 ? 14.942 -3.065 41.363 1.00 15.32 481 PRO A CA 1
ATOM 2176 C C . PRO A 1 282 ? 14.304 -4.459 41.241 1.00 15.69 481 PRO A C 1
ATOM 2177 O O . PRO A 1 282 ? 14.977 -5.415 40.846 1.00 16.11 481 PRO A O 1
ATOM 2181 N N . ASP A 1 283 ? 13.032 -4.595 41.596 1.00 16.68 482 ASP A N 1
ATOM 2182 C CA . ASP A 1 283 ? 12.394 -5.893 41.400 1.00 17.52 482 ASP A CA 1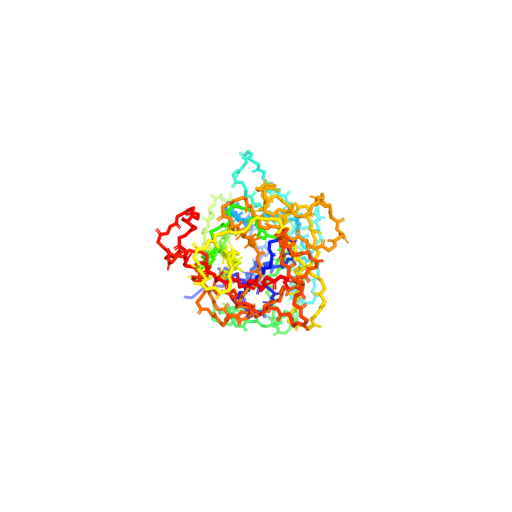
ATOM 2183 C C . ASP A 1 283 ? 11.340 -5.904 40.300 1.00 17.57 482 ASP A C 1
ATOM 2184 O O . ASP A 1 283 ? 10.502 -6.808 40.256 1.00 18.21 482 ASP A O 1
ATOM 2189 N N . LYS A 1 284 ? 11.407 -4.906 39.416 1.00 17.40 483 LYS A N 1
ATOM 2190 C CA . LYS A 1 284 ? 10.567 -4.877 38.212 1.00 17.18 483 LYS A CA 1
ATOM 2191 C C . LYS A 1 284 ? 11.436 -4.635 36.994 1.00 16.40 483 LYS A C 1
ATOM 2192 O O . LYS A 1 284 ? 12.370 -3.839 37.040 1.00 16.35 483 LYS A O 1
ATOM 2198 N N . GLU A 1 285 ? 11.113 -5.327 35.902 1.00 15.84 484 GLU A N 1
ATOM 2199 C CA . GLU A 1 285 ? 11.818 -5.144 34.637 1.00 15.60 484 GLU A CA 1
ATOM 2200 C C . GLU A 1 285 ? 11.407 -3.821 34.003 1.00 15.21 484 GLU A C 1
ATOM 2201 O O . GLU A 1 285 ? 10.345 -3.266 34.319 1.00 16.28 484 GLU A O 1
ATOM 2207 N N . ILE A 1 286 ? 12.263 -3.322 33.124 1.00 14.42 485 ILE A N 1
ATOM 2208 C CA . ILE A 1 286 ? 12.105 -2.014 32.491 1.00 14.39 485 ILE A CA 1
ATOM 2209 C C . ILE A 1 286 ? 11.745 -2.222 31.027 1.00 14.11 485 ILE A C 1
ATOM 2210 O O . ILE A 1 286 ? 12.497 -2.859 30.294 1.00 15.31 485 ILE A O 1
ATOM 2215 N N . GLU A 1 287 ? 10.610 -1.684 30.604 1.00 13.56 486 GLU A N 1
ATOM 2216 C CA . GLU A 1 287 ? 10.208 -1.802 29.204 1.00 12.98 486 GLU A CA 1
ATOM 2217 C C . GLU A 1 287 ? 10.756 -0.638 28.392 1.00 11.89 486 GLU A C 1
ATOM 2218 O O . GLU A 1 287 ? 10.952 0.459 28.913 1.00 12.07 486 GLU A O 1
ATOM 2224 N N . PHE A 1 288 ? 11.036 -0.884 27.113 1.00 11.32 487 PHE A N 1
ATOM 2225 C CA . PHE A 1 288 ? 11.305 0.206 26.176 1.00 11.22 487 PHE A CA 1
ATOM 2226 C C . PHE A 1 288 ? 10.787 -0.169 24.809 1.00 11.17 487 PHE A C 1
ATOM 2227 O O . PHE A 1 288 ? 10.487 -1.330 24.568 1.00 10.88 487 PHE A O 1
ATOM 2235 N N . THR A 1 289 ? 10.664 0.813 23.918 1.00 11.40 488 THR A N 1
ATOM 2236 C CA . THR A 1 289 ? 10.229 0.500 22.562 1.00 12.09 488 THR A CA 1
ATOM 2237 C C . THR A 1 289 ? 11.261 0.926 21.534 1.00 10.97 488 THR A C 1
ATOM 2238 O O . THR A 1 289 ? 11.933 1.945 21.697 1.00 11.40 488 THR A O 1
ATOM 2242 N N . VAL A 1 290 ? 11.381 0.105 20.500 1.00 10.75 489 VAL A N 1
ATOM 2243 C CA . VAL A 1 290 ? 12.158 0.410 19.316 1.00 10.41 489 VAL A CA 1
ATOM 2244 C C . VAL A 1 290 ? 11.174 0.801 18.220 1.00 10.65 489 VAL A C 1
ATOM 2245 O O . VAL A 1 290 ? 10.217 0.062 17.945 1.00 10.50 489 VAL A O 1
ATOM 2249 N N . SER A 1 291 ? 11.391 1.981 17.640 1.00 10.74 490 SER A N 1
ATOM 2250 C CA . SER A 1 291 ? 10.523 2.539 16.595 1.00 11.52 490 SER A CA 1
ATOM 2251 C C . SER A 1 291 ? 11.383 3.113 15.479 1.00 11.50 490 SER A C 1
ATOM 2252 O O . SER A 1 291 ? 12.603 3.013 15.514 1.00 10.40 490 SER A O 1
ATOM 2255 N N . GLN A 1 292 ? 10.754 3.755 14.499 1.00 10.78 491 GLN A N 1
ATOM 2256 C CA . GLN A 1 292 ? 11.531 4.421 13.462 1.00 11.67 491 GLN A CA 1
ATOM 2257 C C . GLN A 1 292 ? 12.471 5.494 14.032 1.00 11.62 491 GLN A C 1
ATOM 2258 O O . GLN A 1 292 ? 13.566 5.713 13.505 1.00 12.07 491 GLN A O 1
ATOM 2264 N N . THR A 1 293 ? 12.052 6.132 15.121 1.00 11.88 492 THR A N 1
ATOM 2265 C CA . THR A 1 293 ? 12.736 7.325 15.619 1.00 12.31 492 THR A CA 1
ATOM 2266 C C . THR A 1 293 ? 13.344 7.174 17.018 1.00 12.05 492 THR A C 1
ATOM 2267 O O . THR A 1 293 ? 13.633 8.174 17.686 1.00 12.77 492 THR A O 1
ATOM 2271 N N . SER A 1 294 ? 13.563 5.940 17.455 1.00 11.32 493 SER A N 1
ATOM 2272 C CA . SER A 1 294 ? 14.085 5.704 18.811 1.00 11.44 493 SER A CA 1
ATOM 2273 C C . SER A 1 294 ? 15.613 5.737 18.881 1.00 11.21 493 SER A C 1
ATOM 2274 O O . SER A 1 294 ? 16.194 5.602 19.958 1.00 10.98 493 SER A O 1
ATOM 2277 N N . TYR A 1 295 ? 16.274 5.925 17.734 1.00 11.83 494 TYR A N 1
ATOM 2278 C CA . TYR A 1 295 ? 17.734 6.002 17.718 1.00 12.59 494 TYR A CA 1
ATOM 2279 C C . TYR A 1 295 ? 18.167 7.272 16.977 1.00 12.47 494 TYR A C 1
ATOM 2280 O O . TYR A 1 295 ? 18.926 8.072 17.503 1.00 12.83 494 TYR A O 1
ATOM 2289 N N . ASN A 1 296 ? 17.679 7.421 15.756 1.00 13.44 495 ASN A N 1
ATOM 2290 C CA . ASN A 1 296 ? 17.817 8.630 14.950 1.00 13.44 495 ASN A CA 1
ATOM 2291 C C . ASN A 1 296 ? 16.507 9.380 14.896 1.00 14.02 495 ASN A C 1
ATOM 2292 O O . ASN A 1 296 ? 15.455 8.780 14.703 1.00 13.63 495 ASN A O 1
ATOM 2297 N N . THR A 1 297 ? 16.553 10.707 15.010 1.00 14.84 496 THR A N 1
ATOM 2298 C CA . THR A 1 297 ? 15.317 11.488 14.967 1.00 15.89 496 THR A CA 1
ATOM 2299 C C . THR A 1 297 ? 14.779 11.574 13.550 1.00 16.14 496 THR A C 1
ATOM 2300 O O . THR A 1 297 ? 13.562 11.617 13.349 1.00 16.69 496 THR A O 1
ATOM 2304 N N . LYS A 1 298 ? 15.684 11.588 12.570 1.00 15.97 497 LYS A N 1
ATOM 2305 C CA . LYS A 1 298 ? 15.270 11.727 11.171 1.00 16.39 497 LYS A CA 1
ATOM 2306 C C . LYS A 1 298 ? 15.987 10.735 10.225 1.00 16.14 497 LYS A C 1
ATOM 2307 O O . LYS A 1 298 ? 16.772 11.136 9.362 1.00 15.84 497 LYS A O 1
ATOM 2313 N N . PRO A 1 299 ? 15.702 9.425 10.377 1.00 15.64 498 PRO A N 1
ATOM 2314 C CA . PRO A 1 299 ? 16.454 8.442 9.589 1.00 16.13 498 PRO A CA 1
ATOM 2315 C C . PRO A 1 299 ? 16.269 8.557 8.085 1.00 16.79 498 PRO A C 1
ATOM 2316 O O . PRO A 1 299 ? 17.159 8.150 7.346 1.00 16.70 498 PRO A O 1
ATOM 2320 N N . THR A 1 300 ? 15.143 9.103 7.637 1.00 17.59 499 THR A N 1
ATOM 2321 C CA . THR A 1 300 ? 14.875 9.204 6.195 1.00 19.17 499 THR A CA 1
ATOM 2322 C C . THR A 1 300 ? 15.812 10.197 5.525 1.00 19.93 499 THR A C 1
ATOM 2323 O O . THR A 1 300 ? 15.990 10.155 4.309 1.00 20.78 499 THR A O 1
ATOM 2327 N N . ASP A 1 301 ? 16.405 11.081 6.323 1.00 20.68 500 ASP A N 1
ATOM 2328 C CA . ASP A 1 301 ? 17.226 12.184 5.810 1.00 21.15 500 ASP A CA 1
ATOM 2329 C C . ASP A 1 301 ? 18.731 11.889 5.790 1.00 21.21 500 ASP A C 1
ATOM 2330 O O . ASP A 1 301 ? 19.502 12.636 5.178 1.00 21.98 500 ASP A O 1
ATOM 2335 N N . ILE A 1 302 ? 19.145 10.797 6.435 1.00 20.26 501 ILE A N 1
ATOM 2336 C CA . ILE A 1 302 ? 20.562 10.558 6.717 1.00 19.64 501 ILE A CA 1
ATOM 2337 C C . ILE A 1 302 ? 21.109 9.294 6.060 1.00 19.24 501 ILE A C 1
ATOM 2338 O O . ILE A 1 302 ? 20.355 8.361 5.769 1.00 18.92 501 ILE A O 1
ATOM 2343 N N . THR A 1 303 ? 22.423 9.255 5.843 1.00 18.76 502 THR A N 1
ATOM 2344 C CA . THR A 1 303 ? 23.047 8.060 5.265 1.00 18.51 502 THR A CA 1
ATOM 2345 C C . THR A 1 303 ? 23.952 7.310 6.246 1.00 18.06 502 THR A C 1
ATOM 2346 O O . THR A 1 303 ? 24.506 6.252 5.921 1.00 17.84 502 THR A O 1
ATOM 2350 N N . VAL A 1 304 ? 24.065 7.850 7.460 1.00 17.65 503 VAL A N 1
ATOM 2351 C CA . VAL A 1 304 ? 24.754 7.207 8.569 1.00 17.56 503 VAL A CA 1
ATOM 2352 C C . VAL A 1 304 ? 24.037 7.650 9.846 1.00 16.89 503 VAL A C 1
ATOM 2353 O O . VAL A 1 304 ? 23.515 8.759 9.901 1.00 16.27 503 VAL A O 1
ATOM 2357 N N . ASP A 1 305 ? 24.008 6.782 10.856 1.00 16.95 504 ASP A N 1
ATOM 2358 C CA . ASP A 1 305 ? 23.352 7.115 12.131 1.00 16.98 504 ASP A CA 1
ATOM 2359 C C . ASP A 1 305 ? 23.812 8.450 12.728 1.00 17.56 504 ASP A C 1
ATOM 2360 O O . ASP A 1 305 ? 25.016 8.769 12.709 1.00 17.12 504 ASP A O 1
ATOM 2365 N N . SER A 1 306 ? 22.849 9.194 13.274 1.00 17.26 505 SER A N 1
ATOM 2366 C CA A SER A 1 306 ? 23.152 10.420 14.020 0.50 17.33 505 SER A CA 1
ATOM 2367 C CA B SER A 1 306 ? 23.117 10.431 14.021 0.50 17.53 505 SER A CA 1
ATOM 2368 C C . SER A 1 306 ? 23.126 10.188 15.530 1.00 17.53 505 SER A C 1
ATOM 2369 O O . SER A 1 306 ? 23.707 10.964 16.288 1.00 17.45 505 SER A O 1
ATOM 2374 N N . ALA A 1 307 ? 22.468 9.110 15.962 1.00 17.53 506 ALA A N 1
ATOM 2375 C CA . ALA A 1 307 ? 22.364 8.762 17.392 1.00 17.37 506 ALA A CA 1
ATOM 2376 C C . ALA A 1 307 ? 21.904 9.938 18.259 1.00 17.57 506 ALA A C 1
ATOM 2377 O O . ALA A 1 307 ? 22.470 10.210 19.331 1.00 18.93 506 ALA A O 1
ATOM 2379 N N . ASP A 1 308 ? 20.865 10.619 17.793 1.00 17.19 507 ASP A N 1
ATOM 2380 C CA . ASP A 1 308 ? 20.408 11.850 18.418 1.00 17.42 507 ASP A CA 1
ATOM 2381 C C . ASP A 1 308 ? 19.040 11.753 19.094 1.00 16.42 507 ASP A C 1
ATOM 2382 O O . ASP A 1 308 ? 18.569 12.732 19.671 1.00 17.44 507 ASP A O 1
ATOM 2387 N N . ALA A 1 309 ? 18.387 10.593 19.038 1.00 15.48 508 ALA A N 1
ATOM 2388 C CA . ALA A 1 309 ? 17.085 10.477 19.702 1.00 14.74 508 ALA A CA 1
ATOM 2389 C C . ALA A 1 309 ? 17.287 10.582 21.199 1.00 14.33 508 ALA A C 1
ATOM 2390 O O . ALA A 1 309 ? 18.322 10.174 21.721 1.00 14.35 508 ALA A O 1
ATOM 2392 N N . THR A 1 310 ? 16.288 11.124 21.882 1.00 13.82 509 THR A N 1
ATOM 2393 C CA . THR A 1 310 ? 16.352 11.274 23.330 1.00 13.84 509 THR A CA 1
ATOM 2394 C C . THR A 1 310 ? 16.412 9.901 23.978 1.00 12.74 509 THR A C 1
ATOM 2395 O O . THR A 1 310 ? 15.573 9.053 23.689 1.00 12.53 509 THR A O 1
ATOM 2399 N N . PRO A 1 311 ? 17.413 9.667 24.841 1.00 12.54 510 PRO A N 1
ATOM 2400 C CA . PRO A 1 311 ? 17.452 8.347 25.484 1.00 12.42 510 PRO A CA 1
ATOM 2401 C C . PRO A 1 311 ? 16.360 8.224 26.535 1.00 12.14 510 PRO A C 1
ATOM 2402 O O . PRO A 1 311 ? 15.882 9.253 27.067 1.00 12.65 510 PRO A O 1
ATOM 2406 N N . ASP A 1 312 ? 15.962 6.991 26.833 1.00 11.76 511 ASP A N 1
ATOM 2407 C CA . ASP A 1 312 ? 15.117 6.748 28.001 1.00 11.67 511 ASP A CA 1
ATOM 2408 C C . ASP A 1 312 ? 15.981 6.867 29.235 1.00 11.85 511 ASP A C 1
ATOM 2409 O O . ASP A 1 312 ? 17.070 6.283 29.295 1.00 12.13 511 ASP A O 1
ATOM 2414 N N . THR A 1 313 ? 15.471 7.567 30.242 1.00 12.42 512 THR A N 1
ATOM 2415 C CA . THR A 1 313 ? 16.139 7.609 31.530 1.00 12.54 512 THR A CA 1
ATOM 2416 C C . THR A 1 313 ? 15.722 6.381 32.334 1.00 12.50 512 THR A C 1
ATOM 2417 O O . THR A 1 313 ? 14.549 6.033 32.377 1.00 12.61 512 THR A O 1
ATOM 2421 N N . ILE A 1 314 ? 16.695 5.719 32.948 1.00 12.38 513 ILE A N 1
ATOM 2422 C CA . ILE A 1 314 ? 16.412 4.642 33.887 1.00 13.01 513 ILE A CA 1
ATOM 2423 C C . ILE A 1 314 ? 16.881 5.127 35.248 1.00 12.78 513 ILE A C 1
ATOM 2424 O O . ILE A 1 314 ? 18.052 5.484 35.394 1.00 13.22 513 ILE A O 1
ATOM 2429 N N . LYS A 1 315 ? 15.973 5.152 36.222 1.00 13.72 514 LYS A N 1
ATOM 2430 C CA . LYS A 1 315 ? 16.304 5.621 37.579 1.00 14.40 514 LYS A CA 1
ATOM 2431 C C . LYS A 1 315 ? 16.747 4.485 38.509 1.00 14.82 514 LYS A C 1
ATOM 2432 O O . LYS A 1 315 ? 16.246 3.362 38.420 1.00 14.98 514 LYS A O 1
ATOM 2438 N N . ASN A 1 316 ? 17.673 4.796 39.415 1.00 14.22 515 ASN A N 1
ATOM 2439 C CA . ASN A 1 316 ? 18.059 3.868 40.470 1.00 15.08 515 ASN A CA 1
ATOM 2440 C C . ASN A 1 316 ? 17.816 4.477 41.842 1.00 16.02 515 ASN A C 1
ATOM 2441 O O . ASN A 1 316 ? 17.946 5.690 42.013 1.00 16.49 515 ASN A O 1
ATOM 2445 N N . ASN A 1 317 ? 17.445 3.640 42.805 1.00 17.35 516 ASN A N 1
ATOM 2446 C CA . ASN A 1 317 ? 17.238 4.097 44.185 1.00 19.49 516 ASN A CA 1
ATOM 2447 C C . ASN A 1 317 ? 18.417 3.709 45.072 1.00 20.32 516 ASN A C 1
ATOM 2448 O O . ASN A 1 317 ? 18.954 2.603 44.945 1.00 19.60 516 ASN A O 1
ATOM 2453 N N . LYS A 1 318 ? 18.825 4.636 45.945 1.00 21.78 517 LYS A N 1
ATOM 2454 C CA . LYS A 1 318 ? 19.956 4.419 46.846 1.00 23.51 517 LYS A CA 1
ATOM 2455 C C . LYS A 1 318 ? 19.599 3.433 47.936 1.00 24.35 517 LYS A C 1
ATOM 2456 O O . LYS A 1 318 ? 18.441 3.350 48.357 1.00 24.26 517 LYS A O 1
ATOM 2462 N N . ARG A 1 319 ? 20.613 2.696 48.388 1.00 25.62 518 ARG A N 1
ATOM 2463 C CA . ARG A 1 319 ? 20.520 1.854 49.579 1.00 27.23 518 ARG A CA 1
ATOM 2464 C C . ARG A 1 319 ? 20.149 2.715 50.791 1.00 27.81 518 ARG A C 1
ATOM 2465 O O . ARG A 1 319 ? 19.448 2.266 51.697 1.00 28.41 518 ARG A O 1
#

Nearest PDB structures (foldseek):
  3pg2-assembly2_B  TM=9.950E-01  e=8.178E-64  Streptococcus agalactiae serogroup V
  3kpt-assembly1_A  TM=7.245E-01  e=2.017E-18  Bacillus cereus ATCC 14579
  3rkp-assembly2_B  TM=7.135E-01  e=1.616E-18  Bacillus cereus ATCC 14579
  4hss-assembly1_A  TM=7.295E-01  e=1.446E-18  Corynebacterium diphtheriae NCTC 13129
  2xtl-assembly1_A  TM=6.590E-01  e=4.264E-19  Streptococcus agalactiae 515

Organism: Streptococcus agalactiae serotype V (strain ATCC BAA-611 / 2603 V/R) (NCBI:txid208435)

Secondary structure (DSSP, 8-state):
---SPPEEEEESSTT--EEE--TT--EEEEEEE---GGGGG-SEEEEEEE--TTEEEEEE--EEETTEEE-BTTTEEEE---TTTTSEEEEEE-GGGHHHHHHHTTT--B---HHHHHH----BTTBB-EEEEEEEEE-TTSPTT--EE---EEEEE---SSS---EEE--SS--EEE-EEEEEEEEETTS-SB----EEEEEETTSPBPBP-HHHHHH---GGGBSS---TTSBPEEE--TTSEEEEEEE--STTS-TT---EEEEEEEEEPPTTBPPPSS-EEEEE-TTSS-S-GGG-SS----SPPEEEEE-B-

CATH classification: 2.60.40.740 (+1 more: 2.60.40.10)

InterPro domains:
  IPR013783 Immunoglobulin-like fold [G3DSA:2.60.40.10] (44-201)
  IPR013783 Immunoglobulin-like fold [G3DSA:2.60.40.10] (377-518)
  IPR019931 LPXTG cell wall anchor motif [PF00746] (514-550)
  IPR026466 Fimbrial isopeptide formation D2 domain [TIGR04226] (204-358)
  IPR032364 Gram-positive pilin subunit D1, N-terminal [PF16555] (46-201)
  IPR041033 SpaA-like, prealbumin fold domain subgroup 1 [PF17802] (385-495)
  IPR048052 Fimbrial subunit type 1-like [NF033902] (11-544)

Sequence (317 aa):
VTDEPKTDKDVKKLGQDDAGYTIGEEFKWFLKSTIPANLGDYEKFEEITDKFADGLTYKSVGKIKIGSKTLNRDEHYTIDEPTVDNQNTLKITFKPEKFKEIAELLKGMTLVKNQDALDKATANTDDDAAFLEIPVASTINEKAVLGKAIENTFELQYDHTPDKADNPKPSNPPRKPEVHTGGKRFVKKDSTETQTLGGAEFDLLASDGTAVKWTDALIKANTNKNYIAGEAVTGQPIKLKSHTDGTFEIKGLAYAVDANAEGTAVTYKLKETKAPEGYVIPDKEIEFTVSQTSYNTKPTDITVDSSADATPDTIKNNKR

Radius of gyration: 24.08 Å; Cα contacts (8 Å, |Δi|>4): 893; chains: 1; bounding box: 37×42×84 Å

Solvent-accessible surface area: 15121 Å² total; per-residue (Å²): 202,77,74,16,8,49,0,6,0,0,0,68,124,20,32,25,59,43,0,2,16,23,4,19,84,102,12,94,0,18,1,1,0,3,6,4,79,67,5,13,53,6,52,42,3,47,1,51,0,131,1,40,106,6,2,50,31,105,51,24,31,133,0,45,1,0,70,77,49,4,64,122,95,80,12,9,50,24,74,80,19,70,142,129,41,111,36,22,0,84,0,33,6,51,61,133,57,2,139,84,4,18,114,45,10,156,80,23,82,39,18,166,80,40,82,51,0,17,150,15,105,56,23,62,57,114,45,0,0,2,20,0,10,0,6,0,8,0,13,58,133,8,8,3,0,50,42,14,90,4,39,6,62,0,54,10,2,58,40,89,73,202,44,120,65,48,88,79,12,75,12,73,139,107,0,14,0,0,0,0,0,19,52,2,15,0,50,5,50,101,77,107,84,60,18,29,30,0,42,0,25,0,16,25,62,116,37,82,40,22,122,5,52,109,31,3,49,130,12,15,109,62,148,62,36,12,13,57,141,27,92,69,41,104,48,0,78,1,60,2,51,118,72,0,31,0,24,0,49,0,0,10,0,3,60,99,35,77,9,131,18,113,40,40,43,17,43,0,96,6,58,110,14,6,170,33,14,56,97,52,136,162,80,40,111,7,62,0,29,29,70,9,7,0,61,136,3,89,107,36,130,114,33,58,31,69,5,113,38,51,53,9,120,4,89,133,211

Foldseek 3Di:
DDQDKAWAKDWQAQQAFEFWAFFPDKTKMKTWIWDGLLLLLWPWKKKKKQFDPQKDWDFKDWKDWAPDTDDEPPQWHWDAADVVVNRMIMITGDNVCSNVVSVVLPQADIARDNVCNNRDRHAHRPYTIIIMITMMGGFLQAAALEWGWIWMKIWIGSHNPPDPDTDIHIHPDIGTYHFHKAKEFEAAPVRPATFWFWKWFKFFPVRHFDADDPRQCNNAVPCQFFDDDHDGPHGGMTTQHRRRMHMGTGHTACRRHHSQDGKGKIWIQTPDDGPQFDRDPDIGIDTTHSCNQPNCSHPDSGTPRPHDHYYDYTYGD

B-factor: mean 18.89, std 6.87, range [8.32, 42.3]